Protein AF-A0A1M6NGZ9-F1 (afdb_monomer)

Structure (mmCIF, N/CA/C/O backbone):
data_AF-A0A1M6NGZ9-F1
#
_entry.id   AF-A0A1M6NGZ9-F1
#
loop_
_atom_site.group_PDB
_atom_site.id
_atom_site.type_symbol
_atom_site.label_atom_id
_atom_site.label_alt_id
_atom_site.label_comp_id
_atom_site.label_asym_id
_atom_site.label_entity_id
_atom_site.label_seq_id
_atom_site.pdbx_PDB_ins_code
_atom_site.Cartn_x
_atom_site.Cartn_y
_atom_site.Cartn_z
_atom_site.occupancy
_atom_site.B_iso_or_equiv
_atom_site.auth_seq_id
_atom_site.auth_comp_id
_atom_site.auth_asym_id
_atom_site.auth_atom_id
_atom_site.pdbx_PDB_model_num
ATOM 1 N N . MET A 1 1 ? 16.374 16.486 -44.105 1.00 34.91 1 MET A N 1
ATOM 2 C CA . MET A 1 1 ? 16.195 17.354 -42.922 1.00 34.91 1 MET A CA 1
ATOM 3 C C . MET A 1 1 ? 14.822 18.006 -42.971 1.00 34.91 1 MET A C 1
ATOM 5 O O . MET A 1 1 ? 14.603 18.890 -43.787 1.00 34.91 1 MET A O 1
ATOM 9 N N . LYS A 1 2 ? 13.899 17.549 -42.124 1.00 24.61 2 LYS A N 1
ATOM 10 C CA . LYS A 1 2 ? 12.684 18.276 -41.742 1.00 24.61 2 LYS A CA 1
ATOM 11 C C . LYS A 1 2 ? 12.641 18.238 -40.217 1.00 24.61 2 LYS A C 1
ATOM 13 O O . LYS A 1 2 ? 12.559 17.152 -39.657 1.00 24.61 2 LYS A O 1
ATOM 18 N N . LYS A 1 3 ? 12.786 19.401 -39.579 1.00 29.78 3 LYS A N 1
ATOM 19 C CA . LYS A 1 3 ? 12.484 19.585 -38.156 1.00 29.78 3 LYS A CA 1
ATOM 20 C C . LYS A 1 3 ? 10.968 19.490 -38.008 1.00 29.78 3 LYS A C 1
ATOM 22 O O . LYS A 1 3 ? 10.260 20.184 -38.735 1.00 29.78 3 LYS A O 1
ATOM 27 N N . PHE A 1 4 ? 10.494 18.633 -37.116 1.00 26.38 4 PHE A N 1
ATOM 28 C CA . PHE A 1 4 ? 9.115 18.664 -36.650 1.00 26.38 4 PHE A CA 1
ATOM 29 C C . PHE A 1 4 ? 9.142 19.150 -35.205 1.00 26.38 4 PHE A C 1
ATOM 31 O O . PHE A 1 4 ? 9.653 18.460 -34.329 1.00 26.38 4 PHE A O 1
ATOM 38 N N . ASP A 1 5 ? 8.653 20.374 -35.010 1.00 32.66 5 ASP A N 1
ATOM 39 C CA . ASP A 1 5 ? 8.334 20.933 -33.701 1.00 32.66 5 ASP A CA 1
ATOM 40 C C . ASP A 1 5 ? 7.165 20.151 -33.101 1.00 32.66 5 ASP A C 1
ATOM 42 O O . ASP A 1 5 ? 6.098 20.036 -33.714 1.00 32.66 5 ASP A O 1
ATOM 46 N N . CYS A 1 6 ? 7.359 19.643 -31.887 1.00 31.41 6 CYS A N 1
ATOM 47 C CA . CYS A 1 6 ? 6.282 19.122 -31.064 1.00 31.41 6 CYS A CA 1
ATOM 48 C C . CYS A 1 6 ? 5.530 20.321 -30.467 1.00 31.41 6 CYS A C 1
ATOM 50 O O . CYS A 1 6 ? 5.937 20.891 -29.459 1.00 31.41 6 CYS A O 1
ATOM 52 N N . SER A 1 7 ? 4.469 20.766 -31.141 1.00 31.50 7 SER A N 1
ATOM 53 C CA . SER A 1 7 ? 3.514 21.719 -30.575 1.00 31.50 7 SER A CA 1
ATOM 54 C C . SER A 1 7 ? 2.101 21.203 -30.821 1.00 31.50 7 SER A C 1
ATOM 56 O O . SER A 1 7 ? 1.626 21.144 -31.955 1.00 31.50 7 SER A O 1
ATOM 58 N N . ILE A 1 8 ? 1.427 20.796 -29.747 1.00 36.09 8 ILE A N 1
ATOM 59 C CA . ILE A 1 8 ? 0.005 20.460 -29.766 1.00 36.09 8 ILE A CA 1
ATOM 60 C C . ILE A 1 8 ? -0.742 21.584 -29.040 1.00 36.09 8 ILE A C 1
ATOM 62 O O . ILE A 1 8 ? -0.592 21.785 -27.845 1.00 36.09 8 ILE A O 1
ATOM 66 N N . GLY A 1 9 ? -1.551 22.319 -29.810 1.00 29.86 9 GLY A N 1
ATOM 67 C CA . GLY A 1 9 ? -2.796 22.948 -29.358 1.00 29.86 9 GLY A CA 1
ATOM 68 C C . GLY A 1 9 ? -2.713 24.129 -28.387 1.00 29.86 9 GLY A C 1
ATOM 69 O O . GLY A 1 9 ? -2.951 23.979 -27.195 1.00 29.86 9 GLY A O 1
ATOM 70 N N . LYS A 1 10 ? -2.583 25.353 -28.918 1.00 32.50 10 LYS A N 1
ATOM 71 C CA . LYS A 1 10 ? -3.003 26.575 -28.208 1.00 32.50 10 LYS A CA 1
ATOM 72 C C . LYS A 1 10 ? -4.493 26.482 -27.836 1.00 32.50 10 LYS A C 1
ATOM 74 O O . LYS A 1 10 ? -5.345 26.559 -28.721 1.00 32.50 10 LYS A O 1
ATOM 79 N N . LYS A 1 11 ? -4.815 26.424 -26.542 1.00 30.33 11 LYS A N 1
ATOM 80 C CA . LYS A 1 11 ? -6.093 26.914 -26.005 1.00 30.33 11 LYS A CA 1
ATOM 81 C C . LYS A 1 11 ? -5.817 28.073 -25.051 1.00 30.33 11 LYS A C 1
ATOM 83 O O . LYS A 1 11 ? -4.901 28.019 -24.242 1.00 30.33 11 LYS A O 1
ATOM 88 N N . LEU A 1 12 ? -6.569 29.152 -25.263 1.00 26.55 12 LEU A N 1
ATOM 89 C CA . LEU A 1 12 ? -6.448 30.454 -24.613 1.00 26.55 12 LEU A CA 1
ATOM 90 C C . LEU A 1 12 ? -6.386 30.340 -23.084 1.00 26.55 12 LEU A C 1
ATOM 92 O O . LEU A 1 12 ? -7.271 29.749 -22.470 1.00 26.55 12 LEU A O 1
ATOM 96 N N . ALA A 1 13 ? -5.401 31.013 -22.490 1.00 26.95 13 ALA A N 1
ATOM 97 C CA . ALA A 1 13 ? -5.413 31.369 -21.081 1.00 26.95 13 ALA A CA 1
ATOM 98 C C . ALA A 1 13 ? -6.566 32.352 -20.818 1.00 26.95 13 ALA A C 1
ATOM 100 O O . ALA A 1 13 ? -6.583 33.464 -21.351 1.00 26.95 13 ALA A O 1
ATOM 101 N N . VAL A 1 14 ? -7.534 31.937 -20.004 1.00 26.44 14 VAL A N 1
ATOM 102 C CA . VAL A 1 14 ? -8.447 32.853 -19.316 1.00 26.44 14 VAL A CA 1
ATOM 103 C C . VAL A 1 14 ? -7.723 33.277 -18.035 1.00 26.44 14 VAL A C 1
ATOM 105 O O . VAL A 1 14 ? -7.320 32.398 -17.274 1.00 26.44 14 VAL A O 1
ATOM 108 N N . PRO A 1 15 ? -7.497 34.577 -17.783 1.00 33.09 15 PRO A N 1
ATOM 109 C CA . PRO A 1 15 ? -6.839 35.013 -16.561 1.00 33.09 15 PRO A CA 1
ATOM 110 C C . PRO A 1 15 ? -7.807 34.806 -15.393 1.00 33.09 15 PRO A C 1
ATOM 112 O O . PRO A 1 15 ? -8.762 35.565 -15.229 1.00 33.09 15 PRO A O 1
ATOM 115 N N . LEU A 1 16 ? -7.586 33.760 -14.594 1.00 27.50 16 LEU A N 1
ATOM 116 C CA . LEU A 1 16 ? -8.239 33.634 -13.296 1.00 27.50 16 LEU A CA 1
ATOM 117 C C . LEU A 1 16 ? -7.603 34.680 -12.370 1.00 27.50 16 LEU A C 1
ATOM 119 O O . LEU A 1 16 ? -6.410 34.618 -12.077 1.00 27.50 16 LEU A O 1
ATOM 123 N N . LEU A 1 17 ? -8.393 35.672 -11.954 1.00 27.86 17 LEU A N 1
ATOM 124 C CA . LEU A 1 17 ? -8.027 36.589 -10.879 1.00 27.86 17 LEU A CA 1
ATOM 125 C C . LEU A 1 17 ? -7.748 35.768 -9.611 1.00 27.86 17 LEU A C 1
ATOM 127 O O . LEU A 1 17 ? -8.673 35.220 -9.014 1.00 27.86 17 LEU A O 1
ATOM 131 N N 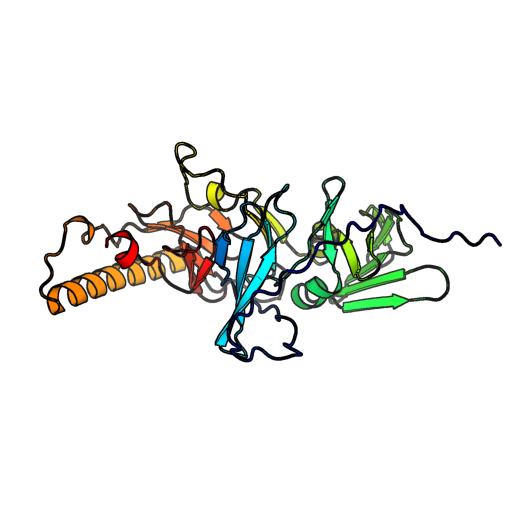. CYS A 1 18 ? -6.489 35.719 -9.180 1.00 28.81 18 CYS A N 1
ATOM 132 C CA . CYS A 1 18 ? -6.133 35.255 -7.846 1.00 28.81 18 CYS A CA 1
ATOM 133 C C . CYS A 1 18 ? -6.660 36.261 -6.815 1.00 28.81 18 CYS A C 1
ATOM 135 O O . CYS A 1 18 ? -6.078 37.330 -6.625 1.00 28.81 18 CYS A O 1
ATOM 137 N N . PHE A 1 19 ? -7.751 35.919 -6.133 1.00 29.92 19 PHE A N 1
ATOM 138 C CA . PHE A 1 19 ? -8.048 36.511 -4.834 1.00 29.92 19 PHE A CA 1
ATOM 139 C C . PHE A 1 19 ? -7.084 35.897 -3.820 1.00 29.92 19 PHE A C 1
ATOM 141 O O . PHE A 1 19 ? -7.223 34.742 -3.428 1.00 29.92 19 PHE A O 1
ATOM 148 N N . ALA A 1 20 ? -6.075 36.673 -3.432 1.00 30.23 20 ALA A N 1
ATOM 149 C CA . ALA A 1 20 ? -5.222 36.360 -2.301 1.00 30.23 20 ALA A CA 1
ATOM 150 C C . ALA A 1 20 ? -6.072 36.388 -1.022 1.00 30.23 20 ALA A C 1
ATOM 152 O O . ALA A 1 20 ? -6.385 37.459 -0.500 1.00 30.23 20 ALA A O 1
ATOM 153 N N . PHE A 1 21 ? -6.455 35.216 -0.517 1.00 31.36 21 PHE A N 1
ATOM 154 C CA . PHE A 1 21 ? -6.828 35.088 0.883 1.00 31.36 21 PHE A CA 1
ATOM 155 C C . PHE A 1 21 ? -5.539 35.113 1.706 1.00 31.36 21 PHE A C 1
ATOM 157 O O . PHE A 1 21 ? -4.732 34.188 1.677 1.00 31.36 21 PHE A O 1
ATOM 164 N N . LEU A 1 22 ? -5.340 36.230 2.404 1.00 32.34 22 LEU A N 1
ATOM 165 C CA . LEU A 1 22 ? -4.384 36.374 3.495 1.00 32.34 22 LEU A CA 1
ATOM 166 C C . LEU A 1 22 ? -4.800 35.426 4.628 1.00 32.34 22 LEU A C 1
ATOM 168 O O . LEU A 1 22 ? -5.596 35.801 5.488 1.00 32.34 22 LEU A O 1
ATOM 172 N N . LEU A 1 23 ? -4.276 34.201 4.625 1.00 31.67 23 LEU A N 1
ATOM 173 C CA . LEU A 1 23 ? -4.182 33.405 5.845 1.00 31.67 23 LEU A CA 1
ATOM 174 C C . LEU A 1 23 ? -2.961 33.892 6.644 1.00 31.67 23 LEU A C 1
ATOM 176 O O . LEU A 1 23 ? -1.937 34.235 6.043 1.00 31.67 23 LEU A O 1
ATOM 180 N N . PRO A 1 24 ? -3.062 34.000 7.980 1.00 33.88 24 PRO A N 1
ATOM 181 C CA . PRO A 1 24 ? -1.961 34.466 8.807 1.00 33.88 24 PRO A CA 1
ATOM 182 C C . PRO A 1 24 ? -0.777 33.509 8.669 1.00 33.88 24 PRO A C 1
ATOM 184 O O . PRO A 1 24 ? -0.927 32.295 8.781 1.00 33.88 24 PRO A O 1
ATOM 187 N N . ALA A 1 25 ? 0.389 34.094 8.407 1.00 37.59 25 ALA A N 1
ATOM 188 C CA . ALA A 1 25 ? 1.663 33.414 8.260 1.00 37.59 25 ALA A CA 1
ATOM 189 C C . ALA A 1 25 ? 1.982 32.553 9.495 1.00 37.59 25 ALA A C 1
ATOM 191 O O . ALA A 1 25 ? 2.472 33.052 10.506 1.00 37.59 25 ALA A O 1
ATOM 192 N N . GLY A 1 26 ? 1.705 31.256 9.390 1.00 31.72 26 GLY A N 1
ATOM 193 C CA . GLY A 1 26 ? 2.552 30.220 9.960 1.00 31.72 26 GLY A CA 1
ATOM 194 C C . GLY A 1 26 ? 3.575 29.856 8.893 1.00 31.72 26 GLY A C 1
ATOM 195 O O . GLY A 1 26 ? 3.207 29.490 7.780 1.00 31.72 26 GLY A O 1
ATOM 196 N N . GLU A 1 27 ? 4.848 30.059 9.196 1.00 38.34 27 GLU A N 1
ATOM 197 C CA . GLU A 1 27 ? 5.975 29.730 8.331 1.00 38.34 27 GLU A CA 1
ATOM 198 C C . GLU A 1 27 ? 5.962 28.233 7.970 1.00 38.34 27 GLU A C 1
ATOM 200 O O . GLU A 1 27 ? 6.404 27.398 8.752 1.00 38.34 27 GLU A O 1
ATOM 205 N N . CYS A 1 28 ? 5.506 27.887 6.765 1.00 34.12 28 CYS A N 1
ATOM 206 C CA . CYS A 1 28 ? 5.951 26.680 6.075 1.00 34.12 28 CYS A CA 1
ATOM 207 C C . CYS A 1 28 ? 6.795 27.132 4.885 1.00 34.12 28 CYS A C 1
ATOM 209 O O . CYS A 1 28 ? 6.359 27.891 4.019 1.00 34.12 28 CYS A O 1
ATOM 211 N N . ALA A 1 29 ? 8.067 26.768 4.964 1.00 34.41 29 ALA A N 1
ATOM 212 C CA . ALA A 1 29 ? 9.171 27.363 4.248 1.00 34.41 29 ALA A CA 1
ATOM 213 C C . ALA A 1 29 ? 9.116 27.156 2.727 1.00 34.41 29 ALA A C 1
ATOM 215 O O . ALA A 1 29 ? 8.705 26.113 2.221 1.00 34.41 29 ALA A O 1
ATOM 216 N N . LEU A 1 30 ? 9.658 28.145 2.009 1.00 36.22 30 LEU A N 1
ATOM 217 C CA . LEU A 1 30 ? 10.323 27.922 0.729 1.00 36.22 30 LEU A CA 1
ATOM 218 C C . LEU A 1 30 ? 11.289 26.728 0.872 1.00 36.22 30 LEU A C 1
ATOM 220 O O . LEU A 1 30 ? 12.231 26.806 1.658 1.00 36.22 30 LEU A O 1
ATOM 224 N N . GLY A 1 31 ? 11.081 25.679 0.073 1.00 36.72 31 GLY A N 1
ATOM 225 C CA . GLY A 1 31 ? 12.041 24.586 -0.111 1.00 36.72 31 GLY A CA 1
ATOM 226 C C . GLY A 1 31 ? 11.838 23.353 0.770 1.00 36.72 31 GLY A C 1
ATOM 227 O O . GLY A 1 31 ? 12.832 22.789 1.218 1.00 36.72 31 GLY A O 1
ATOM 228 N N . ALA A 1 32 ? 10.596 22.925 1.021 1.00 47.09 32 ALA A N 1
ATOM 229 C CA . ALA A 1 32 ? 10.364 21.579 1.548 1.00 47.09 32 ALA A CA 1
ATOM 230 C C . ALA A 1 32 ? 10.962 20.545 0.575 1.00 47.09 32 ALA A C 1
ATOM 232 O O . ALA A 1 32 ? 10.693 20.596 -0.629 1.00 47.09 32 ALA A O 1
ATOM 233 N N . GLU A 1 33 ? 11.822 19.658 1.082 1.00 55.56 33 GLU A N 1
ATOM 234 C CA . GLU A 1 33 ? 12.293 18.509 0.309 1.00 55.56 33 GLU A CA 1
ATOM 235 C C . GLU A 1 33 ? 11.083 17.663 -0.121 1.00 55.56 33 GLU A C 1
ATOM 237 O O . GLU A 1 33 ? 10.105 17.579 0.625 1.00 55.56 33 GLU A O 1
ATOM 242 N N . PRO A 1 34 ? 11.103 17.063 -1.323 1.00 64.62 34 PRO A N 1
ATOM 243 C CA . PRO A 1 34 ? 9.983 16.260 -1.788 1.00 64.62 34 PRO A CA 1
ATOM 244 C C . PRO A 1 34 ? 9.728 15.096 -0.826 1.00 64.62 34 PRO A C 1
ATOM 246 O O . PRO A 1 34 ? 10.664 14.418 -0.396 1.00 64.62 34 PRO A O 1
ATOM 249 N N . LEU A 1 35 ? 8.450 14.852 -0.525 1.00 72.19 35 LEU A N 1
ATOM 250 C CA . LEU A 1 35 ? 8.002 13.749 0.319 1.00 72.19 35 LEU A CA 1
ATOM 251 C C . LEU A 1 35 ? 8.621 12.424 -0.137 1.00 72.19 35 LEU A C 1
ATOM 253 O O . LEU A 1 35 ? 8.376 11.947 -1.249 1.00 72.19 35 LEU A O 1
ATOM 257 N N . LYS A 1 36 ? 9.418 11.810 0.741 1.00 82.56 36 LYS A N 1
ATOM 258 C CA . LYS A 1 36 ? 10.135 10.580 0.421 1.00 82.56 36 LYS A CA 1
ATOM 259 C C . LYS A 1 36 ? 9.304 9.340 0.752 1.00 82.56 36 LYS A C 1
ATOM 261 O O . LYS A 1 36 ? 8.811 9.168 1.868 1.00 82.56 36 LYS A O 1
ATOM 266 N N . TRP A 1 37 ? 9.202 8.428 -0.214 1.00 90.56 37 TRP A N 1
ATOM 267 C CA . TRP A 1 37 ? 8.622 7.102 0.001 1.00 90.56 37 TRP A CA 1
ATOM 268 C C . TRP A 1 37 ? 9.430 6.300 1.039 1.00 90.56 37 TRP A C 1
ATOM 270 O O . TRP A 1 37 ? 10.656 6.381 1.102 1.00 90.56 37 TRP A O 1
ATOM 280 N N . THR A 1 38 ? 8.749 5.500 1.861 1.00 91.25 38 THR A N 1
ATOM 281 C CA . THR A 1 38 ? 9.381 4.614 2.853 1.00 91.25 38 THR A CA 1
ATOM 282 C C . THR A 1 38 ? 8.692 3.253 2.859 1.00 91.25 38 THR A C 1
ATOM 284 O O . THR A 1 38 ? 7.464 3.181 2.908 1.00 91.25 38 THR A O 1
ATOM 287 N N . GLU A 1 39 ? 9.466 2.164 2.848 1.00 93.06 39 GLU A N 1
ATOM 288 C CA . GLU A 1 39 ? 8.924 0.802 2.926 1.00 93.06 39 GLU A CA 1
ATOM 289 C C . GLU A 1 39 ? 8.081 0.595 4.201 1.00 93.06 39 GLU A C 1
ATOM 291 O O . GLU A 1 39 ? 8.430 1.096 5.268 1.00 93.06 39 GLU A O 1
ATOM 296 N N . ASN A 1 40 ? 6.991 -0.177 4.102 1.00 93.31 40 ASN A N 1
ATOM 297 C CA . ASN A 1 40 ? 6.045 -0.482 5.191 1.00 93.31 40 ASN A CA 1
ATOM 298 C C . ASN A 1 40 ? 5.281 0.714 5.782 1.00 93.31 40 ASN A C 1
ATOM 300 O O . ASN A 1 40 ? 4.519 0.531 6.729 1.00 93.31 40 ASN A O 1
ATOM 304 N N . LYS A 1 41 ? 5.436 1.919 5.232 1.00 90.31 41 LYS A N 1
ATOM 305 C CA . LYS A 1 41 ? 4.747 3.113 5.718 1.00 90.31 41 LYS A CA 1
ATOM 306 C C . LYS A 1 41 ? 3.405 3.314 5.016 1.00 90.31 41 LYS A C 1
ATOM 308 O O . LYS A 1 41 ? 3.311 4.008 4.004 1.00 90.31 41 LYS A O 1
ATOM 313 N N . ALA A 1 42 ? 2.374 2.684 5.566 1.00 92.06 42 ALA A N 1
ATOM 314 C CA . ALA A 1 42 ? 1.035 2.696 4.987 1.00 92.06 42 ALA A CA 1
ATOM 315 C C . ALA A 1 42 ? 0.147 3.863 5.451 1.00 92.06 42 ALA A C 1
ATOM 317 O O . ALA A 1 42 ? -0.995 3.928 5.017 1.00 92.06 42 ALA A O 1
ATOM 318 N N . ASP A 1 43 ? 0.637 4.772 6.300 1.00 90.31 43 ASP A N 1
ATOM 319 C CA . ASP A 1 43 ? -0.149 5.920 6.758 1.00 90.31 43 ASP A CA 1
ATOM 320 C C . AS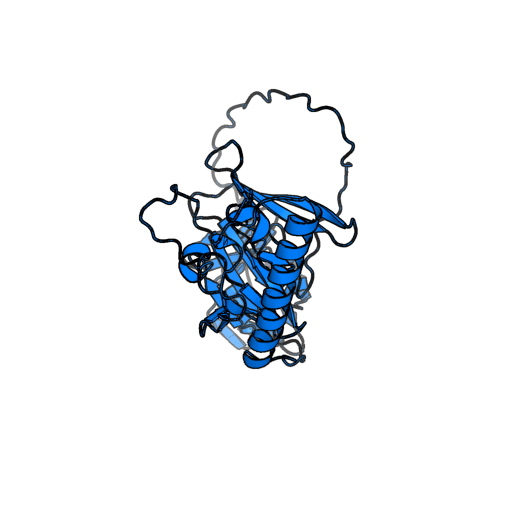P A 1 43 ? -0.526 6.846 5.593 1.00 90.31 43 ASP A C 1
ATOM 322 O O . ASP A 1 43 ? 0.336 7.488 4.987 1.00 90.31 43 ASP A O 1
ATOM 326 N N . VAL A 1 44 ? -1.822 6.914 5.299 1.00 90.94 44 VAL A N 1
ATOM 327 C CA . VAL A 1 44 ? -2.423 7.828 4.329 1.00 90.94 44 VAL A CA 1
ATOM 328 C C . VAL A 1 44 ? -3.815 8.204 4.809 1.00 90.94 44 VAL A C 1
ATOM 330 O O . VAL A 1 44 ? -4.559 7.356 5.298 1.00 90.94 44 VAL A O 1
ATOM 333 N N . ARG A 1 45 ? -4.193 9.469 4.660 1.00 89.31 45 ARG A N 1
ATOM 334 C CA . ARG A 1 45 ? -5.558 9.926 4.931 1.00 89.31 45 ARG A CA 1
ATOM 335 C C . ARG A 1 45 ? -6.043 10.794 3.792 1.00 89.31 45 ARG A C 1
ATOM 337 O O . ARG A 1 45 ? -5.291 11.625 3.290 1.00 89.31 45 ARG A O 1
ATOM 344 N N . ILE A 1 46 ? -7.297 10.608 3.407 1.00 88.81 46 ILE A N 1
ATOM 345 C CA . ILE A 1 46 ? -7.931 11.393 2.360 1.00 88.81 46 ILE A CA 1
ATOM 346 C C . ILE A 1 46 ? -9.053 12.221 2.975 1.00 88.81 46 ILE A C 1
ATOM 348 O O . ILE A 1 46 ? -9.968 11.695 3.615 1.00 88.81 46 ILE A O 1
ATOM 352 N N . TYR A 1 47 ? -8.987 13.527 2.750 1.00 86.31 47 TYR A N 1
ATOM 353 C CA . TYR A 1 47 ? -9.996 14.476 3.187 1.00 86.31 47 TYR A CA 1
ATOM 354 C C . TYR A 1 47 ? -10.682 15.096 1.976 1.00 86.31 47 TYR A C 1
ATOM 356 O O . TYR A 1 47 ? -10.041 15.506 1.003 1.00 86.31 47 TYR A O 1
ATOM 364 N N . GLN A 1 48 ? -12.008 15.185 2.043 1.00 82.19 48 GLN A N 1
ATOM 365 C CA . GLN A 1 48 ? -12.759 16.024 1.124 1.00 82.19 48 GLN A CA 1
ATOM 366 C C . GLN A 1 48 ? -12.548 17.485 1.529 1.00 82.19 48 GLN A C 1
ATOM 368 O O . GLN A 1 48 ? -12.749 17.845 2.689 1.00 82.19 48 GLN A O 1
ATOM 373 N N . THR A 1 49 ? -12.140 18.326 0.582 1.00 82.12 49 THR A N 1
ATOM 374 C CA . THR A 1 49 ? -12.022 19.767 0.839 1.00 82.12 49 THR A CA 1
ATOM 375 C C . THR A 1 49 ? -13.371 20.468 0.648 1.00 82.12 49 THR A C 1
ATOM 377 O O . THR A 1 49 ? -14.361 19.858 0.244 1.00 82.12 49 THR A O 1
ATOM 380 N N . GLU A 1 50 ? -13.425 21.784 0.877 1.00 80.25 50 GLU A N 1
ATOM 381 C CA . GLU A 1 50 ? -14.626 22.583 0.581 1.00 80.25 50 GLU A CA 1
ATOM 382 C C . GLU A 1 50 ? -15.006 22.594 -0.915 1.00 80.25 50 GLU A C 1
ATOM 384 O O . GLU A 1 50 ? -16.128 22.953 -1.276 1.00 80.25 50 GLU A O 1
ATOM 389 N N . LEU A 1 51 ? -14.085 22.201 -1.800 1.00 77.00 51 LEU A N 1
ATOM 390 C CA . LEU A 1 51 ? -14.334 22.066 -3.230 1.00 77.00 51 LEU A CA 1
ATOM 391 C C . LEU A 1 51 ? -14.665 20.598 -3.551 1.00 77.00 51 LEU A C 1
ATOM 393 O O . LEU A 1 51 ? -13.838 19.714 -3.350 1.00 77.00 51 LEU A O 1
ATOM 397 N N . SER A 1 52 ? -15.857 20.341 -4.104 1.00 68.88 52 SER A N 1
ATOM 398 C CA . SER A 1 52 ? -16.400 18.985 -4.331 1.00 68.88 52 SER A CA 1
ATOM 399 C C . SER A 1 52 ? -15.499 18.035 -5.139 1.00 68.88 52 SER A C 1
ATOM 401 O O . SER A 1 52 ? -15.620 16.821 -4.994 1.00 68.88 52 SER A O 1
ATOM 403 N N . ASP A 1 53 ? -14.595 18.587 -5.953 1.00 75.56 53 ASP A N 1
ATOM 404 C CA . ASP A 1 53 ? -13.700 17.873 -6.870 1.00 75.56 53 ASP A CA 1
ATOM 405 C C . ASP A 1 53 ? -12.211 18.051 -6.520 1.00 75.56 53 ASP A C 1
ATOM 407 O O . ASP A 1 53 ? -11.335 17.948 -7.379 1.00 75.56 53 ASP A O 1
ATOM 411 N N . PHE A 1 54 ? -11.920 18.373 -5.263 1.00 80.50 54 PHE A N 1
ATOM 412 C CA . PHE A 1 54 ? -10.570 18.613 -4.778 1.00 80.50 54 PHE A CA 1
ATOM 413 C C . PHE A 1 54 ? -10.397 17.903 -3.442 1.00 80.50 54 PHE A C 1
ATOM 415 O O . PHE A 1 54 ? -11.156 18.133 -2.495 1.00 80.50 54 PHE A O 1
ATOM 422 N N . TYR A 1 55 ? -9.407 17.022 -3.385 1.00 86.69 55 TYR A N 1
ATOM 423 C CA . TYR A 1 55 ? -9.173 16.170 -2.229 1.00 86.69 55 TYR A CA 1
ATOM 424 C C . TYR A 1 55 ? -7.760 16.376 -1.729 1.00 86.69 55 TYR A C 1
ATOM 426 O O . TYR A 1 55 ? -6.816 16.480 -2.512 1.00 86.69 55 TYR A O 1
ATOM 434 N N . GLU A 1 56 ? -7.638 16.436 -0.414 1.00 89.06 56 GLU A N 1
ATOM 435 C CA . GLU A 1 56 ? -6.362 16.484 0.270 1.00 89.06 56 GLU A CA 1
ATOM 436 C C . GLU A 1 56 ? -5.938 15.056 0.602 1.00 89.06 56 GLU A C 1
ATOM 438 O O . GLU A 1 56 ? -6.714 14.292 1.178 1.00 89.06 56 GLU A O 1
ATOM 443 N N . ILE A 1 57 ? -4.713 14.697 0.232 1.00 89.44 57 ILE A N 1
ATOM 444 C CA . ILE A 1 57 ? -4.095 13.420 0.575 1.00 89.44 57 ILE A CA 1
ATOM 445 C C . ILE A 1 57 ? -2.940 13.717 1.518 1.00 89.44 57 ILE A C 1
ATOM 447 O O . ILE A 1 57 ? -1.928 14.295 1.113 1.00 89.44 57 ILE A O 1
ATOM 451 N N . SER A 1 58 ? -3.114 13.322 2.772 1.00 89.12 58 SER A N 1
ATOM 452 C CA . SER A 1 58 ? -2.161 13.540 3.848 1.00 89.12 58 SER A CA 1
ATOM 453 C C . SER A 1 58 ? -1.331 12.289 4.110 1.00 89.12 58 SER A C 1
ATOM 455 O O . SER A 1 58 ? -1.851 11.169 4.149 1.00 89.12 58 SER A O 1
ATOM 457 N N . PHE A 1 59 ? -0.038 12.503 4.318 1.00 86.75 59 PHE A N 1
ATOM 458 C CA . PHE A 1 59 ? 0.955 11.499 4.660 1.00 86.75 59 PHE A CA 1
ATOM 459 C C . PHE A 1 59 ? 1.720 11.966 5.896 1.00 86.75 59 PHE A C 1
ATOM 461 O O . PHE A 1 59 ? 2.056 13.140 6.034 1.00 86.75 59 PHE A O 1
ATOM 468 N N . LEU A 1 60 ? 2.081 11.044 6.783 1.00 78.62 60 LEU A N 1
ATOM 469 C CA . LEU A 1 60 ? 3.034 11.364 7.845 1.00 78.62 60 LEU A CA 1
ATOM 470 C C . LEU A 1 60 ? 4.426 11.529 7.220 1.00 78.62 60 LEU A C 1
ATOM 472 O O . LEU A 1 60 ? 4.881 10.605 6.557 1.00 78.62 60 LEU A O 1
ATOM 476 N N . ASN A 1 61 ? 5.153 12.620 7.445 1.00 73.88 61 ASN A N 1
ATOM 477 C CA . ASN A 1 61 ? 6.591 12.708 7.175 1.00 73.88 61 ASN A CA 1
ATOM 478 C C . ASN A 1 61 ? 7.358 12.288 8.444 1.00 73.88 61 ASN A C 1
ATOM 480 O O . ASN A 1 61 ? 7.091 12.783 9.533 1.00 73.88 61 ASN A O 1
ATOM 484 N N . LEU A 1 62 ? 8.282 11.327 8.325 1.00 66.12 62 LEU A N 1
ATOM 485 C CA . LEU A 1 62 ? 9.015 10.792 9.484 1.00 66.12 62 LEU A CA 1
ATOM 486 C C . LEU A 1 62 ? 10.204 11.663 9.888 1.00 66.12 62 LEU A C 1
ATOM 488 O O . LEU A 1 62 ? 10.579 11.648 11.057 1.00 66.12 62 LEU A O 1
ATOM 492 N N . ASP A 1 63 ? 10.774 12.416 8.949 1.00 70.38 63 ASP A N 1
ATOM 493 C CA . ASP A 1 63 ? 11.918 13.282 9.223 1.00 70.38 63 ASP A CA 1
ATOM 494 C C . ASP A 1 63 ? 11.478 14.501 10.040 1.00 70.38 63 ASP A C 1
ATOM 496 O O . ASP A 1 63 ? 12.150 14.901 10.991 1.00 70.38 63 ASP A O 1
ATOM 500 N N . SER A 1 64 ? 10.308 15.055 9.711 1.00 71.00 64 SER A N 1
ATOM 501 C CA . SER A 1 64 ? 9.698 16.167 10.445 1.00 71.00 64 SER A CA 1
ATOM 502 C C . SER A 1 64 ? 8.759 15.716 11.569 1.00 71.00 64 SER A C 1
ATOM 504 O O . SER A 1 64 ? 8.462 16.507 12.463 1.00 71.00 64 SER A O 1
ATOM 506 N N . ASN A 1 65 ? 8.304 14.456 11.552 1.00 72.00 65 ASN A N 1
ATOM 507 C CA . ASN A 1 65 ? 7.212 13.946 12.390 1.00 72.00 65 ASN A CA 1
ATOM 508 C C . ASN A 1 65 ? 5.932 14.805 12.287 1.00 72.00 65 ASN A C 1
ATOM 510 O O . ASN A 1 65 ? 5.177 14.939 13.252 1.00 72.00 65 ASN A O 1
ATOM 514 N N . CYS A 1 66 ? 5.709 15.399 11.113 1.00 75.31 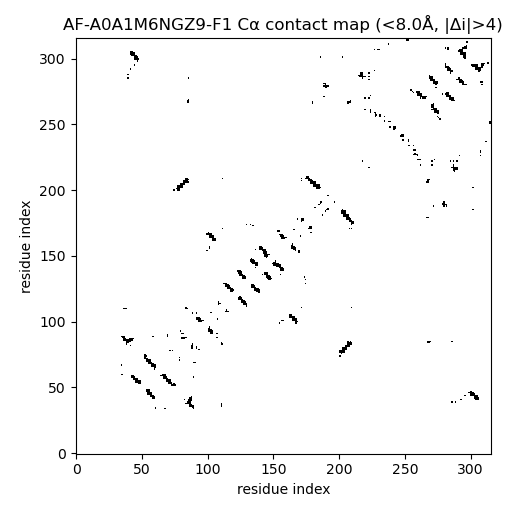66 CYS A N 1
ATOM 515 C CA . CYS A 1 66 ? 4.553 16.228 10.793 1.00 75.31 66 CYS A CA 1
ATOM 516 C C . CYS A 1 66 ? 3.730 15.575 9.684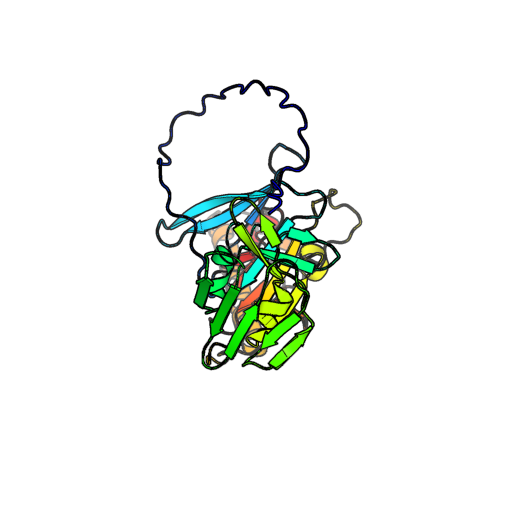 1.00 75.31 66 CYS A C 1
ATOM 518 O O . CYS A 1 66 ? 4.269 14.872 8.831 1.00 75.31 66 CYS A O 1
ATOM 520 N N . GLU A 1 67 ? 2.424 15.823 9.683 1.00 80.56 67 GLU A N 1
ATOM 521 C CA . GLU A 1 67 ? 1.586 15.510 8.527 1.00 80.56 67 GLU A CA 1
ATOM 522 C C . GLU A 1 67 ? 1.879 16.506 7.406 1.00 80.56 67 GLU A C 1
ATOM 524 O O . GLU A 1 67 ? 1.924 17.718 7.620 1.00 80.56 67 GLU A O 1
ATOM 529 N N . GLU A 1 68 ? 2.094 15.974 6.213 1.00 83.31 68 GLU A N 1
ATOM 530 C CA . GLU A 1 68 ? 2.267 16.738 4.991 1.00 83.31 68 GLU A CA 1
ATOM 531 C C . GLU A 1 68 ? 1.191 16.329 4.004 1.00 83.31 68 GLU A C 1
ATOM 533 O O . GLU A 1 68 ? 0.828 15.156 3.897 1.00 83.31 68 GLU A O 1
ATOM 538 N N . SER A 1 69 ? 0.683 17.315 3.280 1.00 85.19 69 SER A N 1
ATOM 539 C CA . SER A 1 69 ? -0.488 17.139 2.443 1.00 85.19 69 SER A CA 1
ATOM 540 C C . SER A 1 69 ? -0.188 17.490 1.002 1.00 85.19 69 SER A C 1
ATOM 542 O O . SER A 1 69 ? 0.468 18.481 0.683 1.00 85.19 69 SER A O 1
ATOM 544 N N . THR A 1 70 ? -0.731 16.660 0.132 1.00 85.50 70 THR A N 1
ATOM 545 C CA . THR A 1 70 ? -0.735 16.814 -1.317 1.00 85.50 70 THR A CA 1
ATOM 546 C C . THR A 1 70 ? -2.188 16.905 -1.764 1.00 85.50 70 THR A C 1
ATOM 548 O O . THR A 1 70 ? -3.102 16.693 -0.962 1.00 85.50 70 THR A O 1
ATOM 551 N N . TYR A 1 71 ? -2.432 17.240 -3.027 1.00 83.81 71 TYR A N 1
ATOM 552 C CA . TYR A 1 71 ? -3.796 17.457 -3.496 1.00 83.81 71 TYR A CA 1
ATOM 553 C C . TYR A 1 71 ? -4.056 16.748 -4.813 1.00 83.81 71 TYR A C 1
ATOM 555 O O . TYR A 1 71 ? -3.314 16.935 -5.777 1.00 83.81 71 TYR A O 1
ATOM 563 N N . GLU A 1 72 ? -5.160 16.007 -4.874 1.00 80.56 72 GLU A N 1
ATOM 564 C CA . GLU A 1 72 ? -5.624 15.374 -6.104 1.00 80.56 72 GLU A CA 1
ATOM 565 C C . GLU A 1 72 ? -6.585 16.304 -6.849 1.00 80.56 72 GLU A C 1
ATOM 567 O O . GLU A 1 72 ? -7.532 16.854 -6.276 1.00 80.56 72 GLU A O 1
ATOM 572 N N . ARG A 1 73 ? -6.311 16.496 -8.144 1.00 64.00 73 ARG A N 1
ATOM 573 C CA . ARG A 1 73 ? -7.021 17.433 -9.026 1.00 64.00 73 ARG A CA 1
ATOM 574 C C . ARG A 1 73 ? -7.773 16.730 -10.158 1.00 64.00 73 ARG A C 1
ATOM 576 O O . ARG A 1 73 ? -8.690 17.338 -10.708 1.00 64.00 73 ARG A O 1
ATOM 583 N N . ASP A 1 74 ? -7.430 15.485 -10.513 1.00 61.31 74 ASP A N 1
ATOM 584 C CA . ASP A 1 74 ? -8.153 14.697 -11.529 1.00 61.31 74 ASP A CA 1
ATOM 585 C C . ASP A 1 74 ? -9.082 13.650 -10.897 1.00 61.31 74 ASP A C 1
ATOM 587 O O . ASP A 1 74 ? -8.909 12.440 -11.022 1.00 61.31 74 ASP A O 1
ATOM 591 N N . VAL A 1 75 ? -10.136 14.125 -10.235 1.00 64.94 75 VAL A N 1
ATOM 592 C CA . VAL A 1 75 ? -11.111 13.258 -9.547 1.00 64.94 75 VAL A CA 1
ATOM 593 C C . VAL A 1 75 ? -12.125 12.599 -10.477 1.00 64.94 75 VAL A C 1
ATOM 595 O O . VAL A 1 75 ? -12.853 11.699 -10.059 1.00 64.94 75 VAL A O 1
ATOM 598 N N . LYS A 1 76 ? -12.198 13.016 -11.751 1.00 67.00 76 LYS A N 1
ATOM 599 C CA . LYS A 1 76 ? -13.198 12.499 -12.706 1.00 67.00 76 LYS A CA 1
ATOM 600 C C . LYS A 1 76 ? -13.091 10.992 -12.901 1.00 67.00 76 LYS A C 1
ATOM 602 O O . LYS A 1 76 ? -14.080 10.350 -13.243 1.00 67.00 76 LYS A O 1
ATOM 607 N N . ASN A 1 77 ? -11.897 10.449 -12.686 1.00 68.06 77 ASN A N 1
ATOM 608 C CA . ASN A 1 77 ? -11.609 9.028 -12.802 1.00 68.06 77 ASN A CA 1
ATOM 609 C C . ASN A 1 77 ? -11.331 8.356 -11.445 1.00 68.06 77 ASN A C 1
ATOM 611 O O . ASN A 1 77 ? -10.846 7.223 -11.430 1.00 68.06 77 ASN A O 1
ATOM 615 N N . GLY A 1 78 ? -11.637 9.035 -10.336 1.00 80.06 78 GLY A N 1
ATOM 616 C CA . GLY A 1 78 ? -11.290 8.607 -8.985 1.00 80.06 78 GLY A CA 1
ATOM 617 C C . GLY A 1 78 ? -9.878 9.013 -8.554 1.00 80.06 78 GLY A C 1
ATOM 618 O O . GLY A 1 78 ? -9.034 9.362 -9.377 1.00 80.06 78 GLY A O 1
ATOM 619 N N . ILE A 1 79 ? -9.623 8.930 -7.250 1.00 87.31 79 ILE A N 1
ATOM 620 C CA . ILE A 1 79 ? -8.288 9.073 -6.661 1.00 87.31 79 ILE A CA 1
ATOM 621 C C . ILE A 1 79 ? -7.524 7.767 -6.893 1.00 87.31 79 ILE A C 1
ATOM 623 O O . ILE A 1 79 ? -8.070 6.690 -6.656 1.00 87.31 79 ILE A O 1
ATOM 627 N N . ARG A 1 80 ? -6.260 7.833 -7.330 1.00 89.56 80 ARG A N 1
ATOM 628 C CA . ARG A 1 80 ? -5.403 6.644 -7.488 1.00 89.56 80 ARG A CA 1
ATOM 629 C C . ARG A 1 80 ? -4.209 6.711 -6.555 1.00 89.56 80 ARG A C 1
ATOM 631 O O . ARG A 1 80 ? -3.257 7.443 -6.800 1.00 89.56 80 ARG A O 1
ATOM 638 N N . LEU A 1 81 ? -4.239 5.888 -5.518 1.00 92.19 81 LEU A N 1
ATOM 639 C CA . LEU A 1 81 ? -3.097 5.691 -4.640 1.00 92.19 81 LEU A CA 1
ATOM 640 C C . LEU A 1 81 ? -2.156 4.631 -5.221 1.00 92.19 81 LEU A C 1
ATOM 642 O O . LEU A 1 81 ? -2.596 3.625 -5.787 1.00 92.19 81 LEU A O 1
ATOM 646 N N . LEU A 1 82 ? -0.854 4.828 -5.030 1.00 94.81 82 LEU A N 1
ATOM 647 C CA . LEU A 1 82 ? 0.180 3.857 -5.374 1.00 94.81 82 LEU A CA 1
ATOM 648 C C . LEU A 1 82 ? 0.879 3.395 -4.098 1.00 94.81 82 LEU A C 1
ATOM 650 O O . LEU A 1 82 ? 1.500 4.192 -3.403 1.00 94.81 82 LEU A O 1
ATOM 654 N N . MET A 1 83 ? 0.795 2.102 -3.805 1.00 96.19 83 MET A N 1
ATOM 655 C CA . MET A 1 83 ? 1.506 1.457 -2.709 1.00 96.19 83 MET A CA 1
ATOM 656 C C . MET A 1 83 ? 2.599 0.559 -3.283 1.00 96.19 83 MET A C 1
ATOM 658 O O . MET A 1 83 ? 2.324 -0.305 -4.112 1.00 96.19 83 MET A O 1
ATOM 662 N N . ILE A 1 84 ? 3.835 0.719 -2.824 1.00 97.19 84 ILE A N 1
ATOM 663 C CA . ILE A 1 84 ? 4.962 -0.145 -3.184 1.00 97.19 84 ILE A CA 1
ATOM 664 C C . ILE A 1 84 ? 5.566 -0.677 -1.891 1.00 97.19 84 ILE A C 1
ATOM 666 O O . ILE A 1 84 ? 5.863 0.100 -0.989 1.00 97.19 84 ILE A O 1
ATOM 670 N N . ASN A 1 85 ? 5.707 -2.000 -1.772 1.00 96.69 85 ASN A N 1
ATOM 671 C CA . ASN A 1 85 ? 6.264 -2.681 -0.597 1.00 96.69 85 ASN A CA 1
ATOM 672 C C . ASN A 1 85 ? 5.656 -2.189 0.736 1.00 96.69 85 ASN A C 1
ATOM 674 O O . ASN A 1 85 ? 6.350 -1.913 1.716 1.00 96.69 85 ASN A O 1
ATOM 678 N N . GLY A 1 86 ? 4.333 -2.020 0.752 1.00 94.75 86 GLY A N 1
ATOM 679 C CA . GLY A 1 86 ? 3.572 -1.543 1.908 1.00 94.75 86 GLY A CA 1
ATOM 680 C C . GLY A 1 86 ? 3.745 -0.068 2.274 1.00 94.75 86 GLY A C 1
ATOM 681 O O . GLY A 1 86 ? 3.201 0.348 3.289 1.00 94.75 86 GLY A O 1
ATOM 682 N N . GLY A 1 87 ? 4.485 0.709 1.480 1.00 94.06 87 GLY A N 1
ATOM 683 C CA . GLY A 1 87 ? 4.596 2.159 1.611 1.00 94.06 87 GLY A CA 1
ATOM 684 C C . GLY A 1 87 ? 3.813 2.892 0.527 1.00 94.06 87 GLY A C 1
ATOM 685 O O . GLY A 1 87 ? 3.941 2.527 -0.645 1.00 94.06 87 GLY A O 1
ATOM 686 N N . PHE A 1 88 ? 3.038 3.921 0.872 1.00 93.38 88 PHE A N 1
ATOM 687 C CA . PHE A 1 88 ? 2.412 4.778 -0.144 1.00 93.38 88 PHE A CA 1
ATOM 688 C C . PHE A 1 88 ? 3.436 5.716 -0.787 1.00 93.38 88 PHE A C 1
ATOM 690 O O . PHE A 1 88 ? 4.280 6.291 -0.102 1.00 93.38 88 PHE A O 1
ATOM 697 N N . VAL A 1 89 ? 3.377 5.839 -2.115 1.00 92.38 89 VAL A N 1
ATOM 698 C CA . VAL A 1 89 ? 4.170 6.786 -2.906 1.00 92.38 89 VAL A CA 1
ATOM 699 C C . VAL A 1 89 ? 3.452 8.138 -2.881 1.00 92.38 89 VAL A C 1
ATOM 701 O O . VAL A 1 89 ? 2.335 8.220 -3.400 1.00 92.38 89 VAL A O 1
ATOM 704 N N . PRO A 1 90 ? 4.057 9.183 -2.294 1.00 87.88 90 PRO A N 1
ATOM 705 C CA . PRO A 1 90 ? 3.502 10.532 -2.307 1.00 87.88 90 PRO A CA 1
ATOM 706 C C . PRO A 1 90 ? 3.487 11.088 -3.732 1.00 87.88 90 PRO A C 1
ATOM 708 O O . PRO A 1 90 ? 4.461 10.914 -4.463 1.00 87.88 90 PRO A O 1
ATOM 711 N N . GLU A 1 91 ? 2.390 11.742 -4.121 1.00 86.25 91 GLU A N 1
ATOM 712 C CA . GLU A 1 91 ? 2.199 12.323 -5.464 1.00 86.25 91 GLU A CA 1
ATOM 713 C C . GLU A 1 91 ? 2.640 11.369 -6.585 1.00 86.25 91 GLU A C 1
ATOM 715 O O . GLU A 1 91 ? 3.603 11.639 -7.309 1.00 86.25 91 GLU A O 1
ATOM 720 N N . PRO A 1 92 ? 1.967 10.213 -6.736 1.00 87.31 92 PRO A N 1
ATOM 721 C CA . PRO A 1 92 ? 2.397 9.211 -7.702 1.00 87.31 92 PRO A CA 1
ATOM 722 C C . PRO A 1 92 ? 2.134 9.643 -9.154 1.00 87.31 92 PRO A C 1
ATOM 724 O O . PRO A 1 92 ? 2.593 8.962 -10.070 1.00 87.31 92 PRO A O 1
ATOM 727 N N . GLU A 1 93 ? 1.372 10.731 -9.352 1.00 87.75 93 GLU A N 1
ATOM 728 C CA . GLU A 1 93 ? 1.070 11.386 -10.633 1.00 87.75 93 GLU A CA 1
ATOM 729 C C . GLU A 1 93 ? 0.681 10.397 -11.742 1.00 87.75 93 GLU A C 1
ATOM 731 O O . GLU A 1 93 ? 1.077 10.520 -12.898 1.00 87.75 93 GLU A O 1
ATOM 736 N N . THR A 1 94 ? -0.074 9.355 -11.387 1.00 89.12 94 THR A N 1
ATOM 737 C CA . THR A 1 94 ? -0.371 8.277 -12.333 1.00 89.12 94 THR A CA 1
ATOM 738 C C . THR A 1 94 ? -1.314 8.739 -13.439 1.00 89.12 94 THR A C 1
ATOM 740 O O . THR A 1 94 ? -2.308 9.417 -13.180 1.00 89.12 94 THR A O 1
ATOM 743 N N . VAL A 1 95 ? -1.066 8.281 -14.664 1.00 88.12 95 VAL A N 1
ATOM 744 C CA . VAL A 1 95 ? -1.911 8.564 -15.831 1.00 88.12 95 VAL A CA 1
ATOM 745 C C . VAL A 1 95 ? -2.526 7.265 -16.337 1.00 88.12 95 VAL A C 1
ATOM 747 O O . VAL A 1 95 ? -1.821 6.285 -16.561 1.00 88.12 95 VAL A O 1
ATOM 750 N N . LEU A 1 96 ? -3.845 7.243 -16.536 1.00 87.19 96 LEU A N 1
ATOM 751 C CA . LEU A 1 96 ? -4.538 6.138 -17.200 1.00 87.19 96 LEU A CA 1
ATOM 752 C C . LEU A 1 96 ? -4.758 6.495 -18.671 1.00 87.19 96 LEU A C 1
ATOM 754 O O . LEU A 1 96 ? -5.555 7.378 -18.979 1.00 87.19 96 LEU A O 1
ATOM 758 N N . GLN A 1 97 ? -4.098 5.775 -19.575 1.00 86.94 97 GLN A N 1
ATOM 759 C CA . GLN A 1 97 ? -4.255 5.955 -21.015 1.00 86.94 97 GLN A CA 1
ATOM 760 C C . GLN A 1 97 ? -4.404 4.595 -21.696 1.00 86.94 97 GLN A C 1
ATOM 762 O O . GLN A 1 97 ? -3.623 3.683 -21.448 1.00 86.94 97 GLN A O 1
ATOM 767 N N . ASP A 1 98 ? -5.434 4.448 -22.534 1.00 86.94 98 ASP A N 1
ATOM 768 C CA . ASP A 1 98 ? -5.714 3.222 -23.298 1.00 86.94 98 ASP A CA 1
ATOM 769 C C . ASP A 1 98 ? -5.755 1.939 -22.434 1.00 86.94 98 ASP A C 1
ATOM 771 O O . ASP A 1 98 ? -5.367 0.854 -22.861 1.00 86.94 98 ASP A O 1
ATOM 775 N N . GLY A 1 99 ? -6.229 2.064 -21.187 1.00 87.38 99 GLY A N 1
ATOM 776 C CA . GLY A 1 99 ? -6.301 0.959 -20.222 1.00 87.38 99 GLY A CA 1
ATOM 777 C C . GLY A 1 99 ? -4.974 0.612 -19.536 1.00 87.38 99 GLY A C 1
ATOM 778 O O . GLY A 1 99 ? -4.934 -0.308 -18.720 1.00 87.38 99 GLY A O 1
ATOM 779 N N . VAL A 1 100 ? -3.900 1.348 -19.824 1.00 90.88 100 VAL A N 1
ATOM 780 C CA . VAL A 1 100 ? -2.584 1.197 -19.200 1.00 90.88 100 VAL A CA 1
ATOM 781 C C . VAL A 1 100 ? -2.385 2.313 -18.183 1.00 90.88 100 VAL A C 1
ATOM 783 O O . VAL A 1 100 ? -2.600 3.488 -18.479 1.00 90.88 100 VAL A O 1
ATOM 786 N N . VAL A 1 101 ? -1.975 1.943 -16.968 1.00 92.12 101 VAL A N 1
ATOM 787 C CA . VAL A 1 101 ? -1.543 2.923 -15.970 1.00 92.12 101 VAL A CA 1
ATOM 788 C C . VAL A 1 101 ? -0.055 3.188 -16.131 1.00 92.12 101 VAL A C 1
ATOM 790 O O . VAL A 1 101 ? 0.764 2.266 -16.095 1.00 92.12 101 VAL A O 1
ATOM 793 N N . TYR A 1 102 ? 0.266 4.462 -16.269 1.00 93.31 102 TYR A N 1
ATOM 794 C CA . TYR A 1 102 ? 1.599 5.017 -16.356 1.00 93.31 102 TYR A CA 1
ATOM 795 C C . TYR A 1 102 ? 1.951 5.744 -15.064 1.00 93.31 102 TYR A C 1
ATOM 797 O O . TYR A 1 102 ? 1.074 6.320 -14.424 1.00 93.31 102 TYR A O 1
ATOM 805 N N . ALA A 1 103 ? 3.229 5.738 -14.697 1.00 93.38 103 ALA A N 1
ATOM 806 C CA . ALA A 1 103 ? 3.744 6.530 -13.584 1.00 93.38 103 ALA A CA 1
ATOM 807 C C . ALA A 1 103 ? 5.103 7.149 -13.955 1.00 93.38 103 ALA A C 1
ATOM 809 O O . ALA A 1 103 ? 5.830 6.541 -14.757 1.00 93.38 103 ALA A O 1
ATOM 810 N N . PRO A 1 104 ? 5.457 8.323 -13.398 1.00 92.94 104 PRO A N 1
ATOM 811 C CA . PRO A 1 104 ? 6.763 8.931 -13.616 1.00 92.94 104 PRO A CA 1
ATOM 812 C C . PRO A 1 104 ? 7.873 8.007 -13.121 1.00 92.94 104 PRO A C 1
ATOM 814 O O . PRO A 1 104 ? 7.854 7.545 -11.977 1.00 92.94 104 PRO A O 1
ATOM 817 N N . LEU A 1 105 ? 8.859 7.742 -13.977 1.00 91.75 105 LEU A N 1
ATOM 818 C CA . LEU A 1 105 ? 9.956 6.828 -13.674 1.00 91.75 105 LEU A CA 1
ATOM 819 C C . LEU A 1 105 ? 10.724 7.257 -12.419 1.00 91.75 105 LEU A C 1
ATOM 821 O O . LEU A 1 105 ? 11.052 6.419 -11.586 1.00 91.75 105 LEU A O 1
ATOM 825 N N . GLU A 1 106 ? 10.967 8.554 -12.261 1.00 90.50 106 GLU A N 1
ATOM 826 C CA . GLU A 1 106 ? 11.661 9.121 -11.103 1.00 90.50 106 GLU A CA 1
ATOM 827 C C . GLU A 1 106 ? 10.955 8.859 -9.765 1.00 90.50 106 GLU A C 1
ATOM 829 O O . GLU A 1 106 ? 11.631 8.616 -8.768 1.00 90.50 106 GLU A O 1
ATOM 834 N N . LYS A 1 107 ? 9.616 8.814 -9.748 1.00 91.38 107 LYS A N 1
ATOM 835 C CA . LYS A 1 107 ? 8.815 8.571 -8.537 1.00 91.38 107 LYS A CA 1
ATOM 836 C C . LYS A 1 107 ? 8.802 7.094 -8.141 1.00 91.38 107 LYS A C 1
ATOM 838 O O . LYS A 1 107 ? 8.621 6.772 -6.972 1.00 91.38 107 LYS A O 1
ATOM 843 N N . ILE A 1 108 ? 8.980 6.183 -9.104 1.00 95.12 108 ILE A N 1
ATOM 844 C CA . ILE A 1 108 ? 8.851 4.733 -8.877 1.00 95.12 108 ILE A CA 1
ATOM 845 C C . ILE A 1 108 ? 10.182 3.972 -8.911 1.00 95.12 108 ILE A C 1
ATOM 847 O O . ILE A 1 108 ? 10.236 2.843 -8.429 1.00 95.12 108 ILE A O 1
ATOM 851 N N . ALA A 1 109 ? 11.257 4.549 -9.456 1.00 94.69 109 ALA A N 1
ATOM 852 C CA . ALA A 1 109 ? 12.537 3.859 -9.619 1.00 94.69 109 ALA A CA 1
ATOM 853 C C . ALA A 1 109 ? 13.135 3.410 -8.274 1.00 94.69 109 ALA A C 1
ATOM 855 O O . ALA A 1 109 ? 13.388 2.215 -8.097 1.00 94.69 109 ALA A O 1
ATOM 856 N N . GLU A 1 110 ? 13.294 4.328 -7.310 1.00 94.06 110 GLU A N 1
ATOM 857 C CA . GLU A 1 110 ? 13.791 3.996 -5.963 1.00 94.06 110 GLU A CA 1
ATOM 858 C C . GLU A 1 110 ? 12.873 2.977 -5.255 1.00 94.06 110 GLU A C 1
ATOM 860 O O . GLU A 1 110 ? 13.384 1.919 -4.874 1.00 94.06 110 GLU A O 1
ATOM 865 N N . PRO A 1 111 ? 11.542 3.187 -5.148 1.00 94.81 111 PRO A N 1
ATOM 866 C CA . PRO A 1 111 ? 10.645 2.219 -4.507 1.00 94.81 111 PRO A CA 1
ATOM 867 C C . PRO A 1 111 ? 10.674 0.807 -5.112 1.00 94.81 111 PRO A C 1
ATOM 869 O O . PRO A 1 111 ? 10.542 -0.190 -4.399 1.00 94.81 111 PRO A O 1
ATOM 872 N N . LEU A 1 112 ? 10.850 0.693 -6.434 1.00 96.19 112 LEU A N 1
ATOM 873 C CA . LEU A 1 112 ? 10.942 -0.600 -7.121 1.00 96.19 112 LEU A CA 1
ATOM 874 C C . LEU A 1 112 ? 12.343 -1.236 -7.019 1.00 96.19 112 LEU A C 1
ATOM 876 O O . LEU A 1 112 ? 12.509 -2.429 -7.326 1.00 96.19 112 LEU A O 1
ATOM 880 N N . GLY A 1 113 ? 13.342 -0.471 -6.570 1.00 94.88 113 GLY A N 1
ATOM 881 C CA . GLY A 1 113 ? 14.749 -0.863 -6.532 1.00 94.88 113 GLY A CA 1
ATOM 882 C C . GLY A 1 113 ? 15.369 -0.954 -7.927 1.00 94.88 113 GLY A C 1
ATOM 883 O O . GLY A 1 113 ? 16.148 -1.870 -8.188 1.00 94.88 113 GLY A O 1
ATOM 884 N N . ILE A 1 114 ? 14.962 -0.067 -8.833 1.00 95.50 114 ILE A N 1
ATOM 885 C CA . ILE A 1 114 ? 15.407 -0.003 -10.226 1.00 95.50 114 ILE A CA 1
ATOM 886 C C . ILE A 1 114 ? 16.335 1.201 -10.387 1.00 95.50 114 ILE A C 1
ATOM 888 O O . ILE A 1 114 ? 16.039 2.293 -9.911 1.00 95.50 114 ILE A O 1
ATOM 892 N N . THR A 1 115 ? 17.437 1.021 -11.108 1.00 95.44 115 THR A N 1
ATOM 893 C CA . THR A 1 115 ? 18.229 2.138 -11.632 1.00 95.44 115 THR A CA 1
ATOM 894 C C . THR A 1 115 ? 17.900 2.359 -13.097 1.00 95.44 115 THR A C 1
ATOM 896 O O . THR A 1 115 ? 17.471 1.432 -13.794 1.00 95.44 115 THR A O 1
ATOM 899 N N . TYR A 1 116 ? 18.089 3.585 -13.577 1.00 93.25 116 TYR A N 1
ATOM 900 C CA . TYR A 1 116 ? 17.827 3.903 -14.968 1.00 93.25 116 TYR A CA 1
ATOM 901 C C . TYR A 1 116 ? 18.887 4.812 -15.574 1.00 93.25 116 TYR A C 1
ATOM 903 O O . TYR A 1 116 ? 19.446 5.670 -14.898 1.00 93.25 116 TYR A O 1
ATOM 911 N N . ASP A 1 117 ? 19.130 4.605 -16.865 1.00 89.94 117 ASP A N 1
ATOM 912 C CA . ASP A 1 117 ? 20.030 5.401 -17.688 1.00 89.94 117 ASP A CA 1
ATOM 913 C C . ASP A 1 117 ? 19.258 5.913 -18.911 1.00 89.94 117 ASP A C 1
ATOM 915 O O . ASP A 1 117 ? 18.516 5.161 -19.558 1.00 89.94 117 ASP A O 1
ATOM 919 N N . LEU A 1 118 ? 19.472 7.184 -19.243 1.00 87.19 118 LEU A N 1
ATOM 920 C CA . LEU A 1 118 ? 19.007 7.815 -20.476 1.00 87.19 118 LEU A CA 1
ATOM 921 C C . LEU A 1 118 ? 20.218 8.097 -21.367 1.00 87.19 118 LEU A C 1
ATOM 923 O O . LEU A 1 118 ? 21.289 8.446 -20.874 1.00 87.19 118 LEU A O 1
ATOM 927 N N . THR A 1 119 ? 20.072 7.952 -22.681 1.00 76.69 119 THR A N 1
ATOM 928 C CA . THR A 1 119 ? 21.128 8.315 -23.642 1.00 76.69 119 THR A CA 1
ATOM 929 C C . THR A 1 119 ? 20.571 9.253 -24.713 1.00 76.69 119 THR A C 1
ATOM 931 O O . THR A 1 119 ? 19.526 8.951 -25.296 1.00 76.69 119 THR A O 1
ATOM 934 N N . ASP A 1 120 ? 21.273 10.355 -25.002 1.00 60.03 120 ASP A N 1
ATOM 935 C CA . ASP A 1 120 ? 21.041 11.238 -26.159 1.00 60.03 120 ASP A CA 1
ATOM 936 C C . ASP A 1 120 ? 22.276 11.216 -27.102 1.00 60.03 120 ASP A C 1
ATOM 938 O O . ASP A 1 120 ? 23.317 10.670 -26.748 1.00 60.03 120 ASP A O 1
ATOM 942 N N . GLU A 1 121 ? 22.210 11.536 -28.402 1.00 49.44 121 GLU A N 1
ATOM 943 C CA . GLU A 1 121 ? 21.842 12.837 -28.989 1.00 49.44 121 GLU A CA 1
ATOM 944 C C . GLU A 1 121 ? 20.878 12.755 -30.211 1.00 49.44 121 GLU A C 1
ATOM 946 O O . GLU A 1 121 ? 20.692 13.739 -30.927 1.00 49.44 121 GLU A O 1
ATOM 951 N N . SER A 1 122 ? 20.255 11.610 -30.540 1.00 53.44 122 SER A N 1
ATOM 952 C CA . SER A 1 122 ? 19.324 11.508 -31.702 1.00 53.44 122 SER A CA 1
ATOM 953 C C . SER A 1 122 ? 18.272 10.378 -31.653 1.00 53.44 122 SER A C 1
ATOM 955 O O . SER A 1 122 ? 17.646 10.092 -32.675 1.00 53.44 122 SER A O 1
ATOM 957 N N . GLY A 1 123 ? 18.035 9.712 -30.518 1.00 55.19 123 GLY A N 1
ATOM 958 C CA . GLY A 1 123 ? 17.079 8.593 -30.476 1.00 55.19 123 GLY A CA 1
ATOM 959 C C . GLY A 1 123 ? 16.968 7.922 -29.112 1.00 55.19 123 GLY A C 1
ATOM 960 O O . GLY A 1 123 ? 17.605 6.900 -28.888 1.00 55.19 123 GLY A O 1
ATOM 961 N N . ASN A 1 124 ? 16.151 8.522 -28.244 1.00 58.81 124 ASN A N 1
ATOM 962 C CA . ASN A 1 124 ? 15.951 8.222 -26.822 1.00 58.81 124 ASN A CA 1
ATOM 963 C C . ASN A 1 124 ? 15.854 6.727 -26.486 1.00 58.81 124 ASN A C 1
ATOM 965 O O . ASN A 1 124 ? 14.825 6.083 -26.717 1.00 58.81 124 ASN A O 1
ATOM 969 N N . TYR A 1 125 ? 16.925 6.243 -25.865 1.00 77.19 125 TYR A N 1
ATOM 970 C CA . TYR A 1 125 ? 17.075 4.914 -25.294 1.00 77.19 125 TYR A CA 1
ATOM 971 C C . TYR A 1 125 ? 16.889 5.016 -23.775 1.00 77.19 125 TYR A C 1
ATOM 973 O O . TYR A 1 125 ? 17.659 5.715 -23.115 1.00 77.19 125 TYR A O 1
ATOM 981 N N . LEU A 1 126 ? 15.869 4.351 -23.224 1.00 89.69 126 LEU A N 1
ATOM 982 C CA . LEU A 1 126 ? 15.691 4.198 -21.776 1.00 89.69 126 LEU A CA 1
ATOM 983 C C . LEU A 1 126 ? 16.168 2.805 -21.377 1.00 89.69 126 LEU A C 1
ATOM 985 O O . LEU A 1 126 ? 15.639 1.809 -21.867 1.00 89.69 126 LEU A O 1
ATOM 989 N N . THR A 1 127 ? 17.121 2.728 -20.454 1.00 92.31 127 THR A N 1
ATOM 990 C CA . THR A 1 127 ? 17.539 1.461 -19.844 1.00 92.31 127 THR A CA 1
ATOM 991 C C . THR A 1 127 ? 17.129 1.429 -18.391 1.00 92.31 127 THR A C 1
ATOM 993 O O . THR A 1 127 ? 17.477 2.334 -17.648 1.00 92.31 127 THR A O 1
ATOM 996 N N . LEU A 1 128 ? 16.450 0.366 -17.982 1.00 95.38 128 LEU A N 1
ATOM 997 C CA . LEU A 1 128 ? 16.094 0.055 -16.607 1.00 95.38 128 LEU A CA 1
ATOM 998 C C . LEU A 1 128 ? 16.872 -1.184 -16.162 1.00 95.38 128 LEU A C 1
ATOM 1000 O O . LEU A 1 128 ? 16.958 -2.163 -16.908 1.00 95.38 128 LEU A O 1
ATOM 1004 N N . LYS A 1 129 ? 17.421 -1.172 -14.948 1.00 95.69 129 LYS A N 1
ATOM 1005 C CA . LYS A 1 129 ? 18.197 -2.291 -14.399 1.00 95.69 129 LYS A CA 1
ATOM 1006 C C . LYS A 1 129 ? 17.797 -2.605 -12.964 1.00 95.69 129 LYS A C 1
ATOM 1008 O O . LYS A 1 129 ? 17.596 -1.704 -12.155 1.00 95.69 129 LYS A O 1
ATOM 1013 N N . LYS A 1 130 ? 17.761 -3.899 -12.640 1.00 95.38 130 LYS A N 1
ATOM 1014 C CA . LYS A 1 130 ? 17.681 -4.418 -11.268 1.00 95.38 130 LYS A CA 1
ATOM 1015 C C . LYS A 1 130 ? 18.327 -5.800 -11.209 1.00 95.38 130 LYS A C 1
ATOM 1017 O O . LYS A 1 130 ? 17.863 -6.734 -11.867 1.00 95.38 130 LYS A O 1
ATOM 1022 N N . GLY A 1 131 ? 19.386 -5.935 -10.410 1.00 92.06 131 GLY A N 1
ATOM 1023 C CA . GLY A 1 131 ? 20.208 -7.150 -10.401 1.00 92.06 131 GLY A CA 1
ATOM 1024 C C . GLY A 1 131 ? 20.719 -7.476 -11.809 1.00 92.06 131 GLY A C 1
ATOM 1025 O O . GLY A 1 131 ? 21.204 -6.588 -12.505 1.00 92.06 131 GLY A O 1
ATOM 1026 N N . ASP A 1 132 ? 20.536 -8.722 -12.243 1.00 93.62 132 ASP A N 1
ATOM 1027 C CA . ASP A 1 132 ? 20.942 -9.191 -13.578 1.00 93.62 132 ASP A CA 1
ATOM 1028 C C . ASP A 1 132 ? 19.904 -8.901 -14.679 1.00 93.62 132 ASP A C 1
ATOM 1030 O O . ASP A 1 132 ? 20.117 -9.238 -15.843 1.00 93.62 132 ASP A O 1
ATOM 1034 N N . THR A 1 133 ? 18.761 -8.297 -14.334 1.00 95.62 133 THR A N 1
ATOM 1035 C CA . THR A 1 133 ? 17.707 -7.981 -15.305 1.00 95.62 133 THR A CA 1
ATOM 1036 C C . THR A 1 133 ? 17.925 -6.593 -15.888 1.00 95.62 133 THR A C 1
ATOM 1038 O O . THR A 1 133 ? 18.032 -5.609 -15.155 1.00 95.62 133 THR A O 1
ATOM 1041 N N . THR A 1 134 ? 17.954 -6.516 -17.215 1.00 95.75 134 THR A N 1
ATOM 1042 C CA . THR A 1 134 ? 18.067 -5.282 -17.991 1.00 95.75 134 THR A CA 1
ATOM 1043 C C . THR A 1 134 ? 16.881 -5.181 -18.942 1.00 95.75 134 THR A C 1
ATOM 1045 O O . THR A 1 134 ? 16.712 -6.030 -19.817 1.00 95.75 134 THR A O 1
ATOM 1048 N N . LEU A 1 135 ? 16.073 -4.136 -18.784 1.00 94.69 135 LEU A N 1
ATOM 1049 C CA . LEU A 1 135 ? 14.967 -3.802 -19.674 1.00 94.69 135 LEU A CA 1
ATOM 1050 C C . LEU A 1 135 ? 15.313 -2.526 -20.432 1.00 94.69 135 LEU A C 1
ATOM 1052 O O . LEU A 1 135 ? 15.687 -1.518 -19.845 1.00 94.69 135 LEU A O 1
ATOM 1056 N N . VAL A 1 136 ? 15.169 -2.568 -21.743 1.00 92.00 136 VAL A N 1
ATOM 1057 C CA . VAL A 1 136 ? 15.577 -1.492 -22.634 1.00 92.00 136 VAL A CA 1
ATOM 1058 C C . VAL A 1 136 ? 14.407 -1.097 -23.509 1.00 92.00 136 VAL A C 1
ATOM 1060 O O . VAL A 1 136 ? 13.887 -1.931 -24.245 1.00 92.00 136 VAL A O 1
ATOM 1063 N N . PHE A 1 137 ? 14.062 0.183 -23.506 1.00 90.56 137 PHE A N 1
ATOM 1064 C CA . PHE A 1 137 ? 13.193 0.790 -24.501 1.00 90.56 137 PHE A CA 1
ATOM 1065 C C . PHE A 1 137 ? 14.085 1.442 -25.557 1.00 90.56 137 PHE A C 1
ATOM 1067 O O . PHE A 1 137 ? 14.670 2.494 -25.283 1.00 90.56 137 PHE A O 1
ATOM 1074 N N . PRO A 1 138 ? 14.235 0.828 -26.747 1.00 84.62 138 PRO A N 1
ATOM 1075 C CA . PRO A 1 138 ? 15.226 1.260 -27.720 1.00 84.62 138 PRO A CA 1
ATOM 1076 C C . PRO A 1 138 ? 14.971 2.674 -28.232 1.00 84.62 138 PRO A C 1
ATOM 1078 O O . PRO A 1 138 ? 15.913 3.377 -28.590 1.00 84.62 138 PRO A O 1
ATOM 1081 N N . ARG A 1 139 ? 13.687 3.043 -28.320 1.00 79.75 139 ARG A N 1
ATOM 1082 C CA . ARG A 1 139 ? 13.186 4.276 -28.922 1.00 79.75 139 ARG A CA 1
ATOM 1083 C C . ARG A 1 139 ? 11.882 4.713 -28.269 1.00 79.75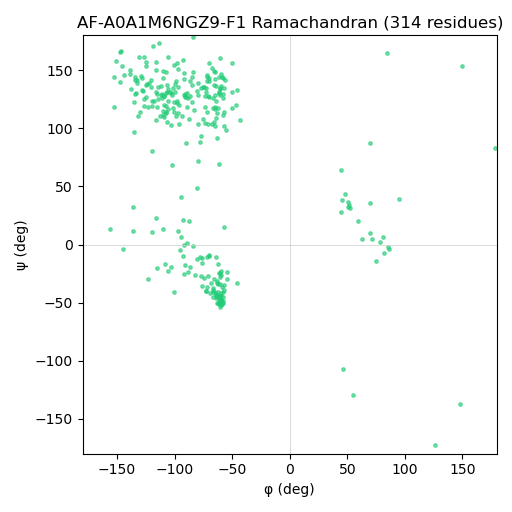 139 ARG A C 1
ATOM 1085 O O . ARG A 1 139 ? 11.137 3.906 -27.715 1.00 79.75 139 ARG A O 1
ATOM 1092 N N . TYR A 1 140 ? 11.594 6.003 -28.398 1.00 76.31 140 TYR A N 1
ATOM 1093 C CA . TYR A 1 140 ? 10.318 6.586 -27.997 1.00 76.31 140 TYR A CA 1
ATOM 1094 C C . TYR A 1 140 ? 9.153 6.048 -28.833 1.00 76.31 140 TYR A C 1
ATOM 1096 O O . TYR A 1 140 ? 9.282 5.898 -30.048 1.00 76.31 140 TYR A O 1
ATOM 1104 N N . ASN A 1 141 ? 8.004 5.839 -28.184 1.00 75.56 141 ASN A N 1
ATOM 1105 C CA . ASN A 1 141 ? 6.741 5.461 -28.824 1.00 75.56 141 ASN A CA 1
ATOM 1106 C C . ASN A 1 141 ? 6.785 4.135 -29.619 1.00 75.56 141 ASN A C 1
ATOM 1108 O O . ASN A 1 141 ? 5.951 3.900 -30.493 1.00 75.56 141 ASN A O 1
ATOM 1112 N N . GLU A 1 142 ? 7.759 3.264 -29.334 1.00 81.75 142 GLU A N 1
ATOM 1113 C CA . GLU A 1 142 ? 7.803 1.903 -29.868 1.00 81.75 142 GLU A CA 1
ATOM 1114 C C . GLU A 1 142 ? 7.214 0.915 -28.851 1.00 81.75 142 GLU A C 1
ATOM 1116 O O . GLU A 1 142 ? 7.508 0.961 -27.658 1.00 81.75 142 GLU A O 1
ATOM 1121 N N . SER A 1 143 ? 6.380 -0.008 -29.334 1.00 83.19 143 SER A N 1
ATOM 1122 C CA . SER A 1 143 ? 5.753 -1.072 -28.536 1.00 83.19 143 SER A CA 1
ATOM 1123 C C . SER A 1 143 ? 6.624 -2.331 -28.434 1.00 83.19 143 SER A C 1
ATOM 1125 O O . SER A 1 143 ? 6.116 -3.432 -28.217 1.00 83.19 143 SER A O 1
ATOM 1127 N N . THR A 1 144 ? 7.927 -2.193 -28.682 1.00 88.69 144 THR A N 1
ATOM 1128 C CA . THR A 1 144 ? 8.906 -3.283 -28.631 1.00 88.69 144 THR A CA 1
ATOM 1129 C C . THR A 1 144 ? 10.060 -2.855 -27.742 1.00 88.69 144 THR A C 1
ATOM 1131 O O . THR A 1 144 ? 10.570 -1.743 -27.864 1.00 88.69 144 THR A O 1
ATOM 1134 N N . VAL A 1 145 ? 10.460 -3.743 -26.842 1.00 92.00 145 VAL A N 1
ATOM 1135 C CA . VAL A 1 145 ? 11.540 -3.525 -25.876 1.00 92.00 145 VAL A CA 1
ATOM 1136 C C . VAL A 1 145 ? 12.502 -4.704 -25.901 1.00 92.00 145 VAL A C 1
ATOM 1138 O O . VAL A 1 145 ? 12.152 -5.776 -26.393 1.00 92.00 145 VAL A O 1
ATOM 1141 N N . LEU A 1 146 ? 13.713 -4.519 -25.379 1.00 92.75 146 LEU A N 1
ATOM 1142 C CA . LEU A 1 146 ? 14.683 -5.599 -25.208 1.00 92.75 146 LEU A CA 1
ATOM 1143 C C . LEU A 1 146 ? 14.766 -5.971 -23.728 1.00 92.75 146 LEU A C 1
ATOM 1145 O O . LEU A 1 146 ? 15.205 -5.164 -22.911 1.00 92.75 146 LEU A O 1
ATOM 1149 N N . LEU A 1 147 ? 14.386 -7.198 -23.385 1.00 94.50 147 LEU A N 1
ATOM 1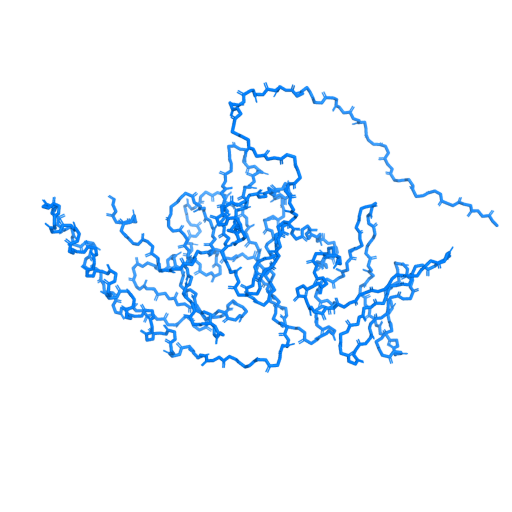150 C CA . LEU A 1 147 ? 14.600 -7.779 -22.063 1.00 94.50 147 LEU A CA 1
ATOM 1151 C C . LEU A 1 147 ? 15.805 -8.710 -22.123 1.00 94.50 147 LEU A C 1
ATOM 1153 O O . LEU A 1 147 ? 15.787 -9.721 -22.824 1.00 94.50 147 LEU A O 1
ATOM 1157 N N . ASN A 1 148 ? 16.876 -8.350 -21.420 1.00 94.56 148 ASN A N 1
ATOM 1158 C CA . ASN A 1 148 ? 18.162 -9.053 -21.453 1.00 94.56 148 ASN A CA 1
ATOM 1159 C C . ASN A 1 148 ? 18.672 -9.288 -22.891 1.00 94.56 148 ASN A C 1
ATOM 1161 O O . ASN A 1 148 ? 19.248 -10.327 -23.199 1.00 94.56 148 ASN A O 1
ATOM 1165 N N . GLY A 1 149 ? 18.429 -8.322 -23.785 1.00 91.88 149 GLY A N 1
ATOM 1166 C CA . GLY A 1 149 ? 18.814 -8.384 -25.199 1.00 91.88 149 GLY A CA 1
ATOM 1167 C C . GLY A 1 149 ? 17.828 -9.108 -26.125 1.00 91.88 149 GLY A C 1
ATOM 1168 O O . GLY A 1 149 ? 18.057 -9.124 -27.332 1.00 91.88 149 GLY A O 1
ATOM 1169 N N . HIS A 1 150 ? 16.733 -9.669 -25.606 1.00 93.38 150 HIS A N 1
ATOM 1170 C CA . HIS A 1 150 ? 15.698 -10.329 -26.404 1.00 93.38 150 HIS A CA 1
ATOM 1171 C C . HIS A 1 150 ? 14.493 -9.414 -26.627 1.00 93.38 150 HIS A C 1
ATOM 1173 O O . HIS A 1 150 ? 13.967 -8.838 -25.677 1.00 93.38 150 HIS A O 1
ATOM 1179 N N . GLU A 1 151 ? 14.038 -9.300 -27.876 1.00 93.62 151 GLU A N 1
ATOM 1180 C CA . GLU A 1 151 ? 12.850 -8.516 -28.224 1.00 93.62 151 GLU A CA 1
ATOM 1181 C C . GLU A 1 151 ? 11.576 -9.085 -27.589 1.00 93.62 151 GLU A C 1
ATOM 1183 O O . GLU A 1 151 ? 11.324 -10.292 -27.620 1.00 93.62 151 GLU A O 1
ATOM 1188 N N . MET A 1 152 ? 10.746 -8.194 -27.052 1.00 92.50 152 MET A N 1
ATOM 1189 C CA . MET A 1 152 ? 9.418 -8.512 -26.541 1.00 92.50 152 MET A CA 1
ATOM 1190 C C . MET A 1 152 ? 8.441 -7.360 -26.788 1.00 92.50 152 MET A C 1
ATOM 1192 O O . MET A 1 152 ? 8.833 -6.194 -26.862 1.00 92.50 152 MET A O 1
ATOM 1196 N N . ALA A 1 153 ? 7.154 -7.690 -26.885 1.00 90.56 153 ALA A N 1
ATOM 1197 C CA . ALA A 1 153 ? 6.098 -6.690 -26.965 1.00 90.56 153 ALA A CA 1
ATOM 1198 C C . ALA A 1 153 ? 5.908 -5.992 -25.611 1.00 90.56 153 ALA A C 1
ATOM 1200 O O . ALA A 1 153 ? 5.924 -6.636 -24.561 1.00 90.56 153 ALA A O 1
ATOM 1201 N N . ALA A 1 154 ? 5.680 -4.684 -25.653 1.00 86.69 154 ALA A N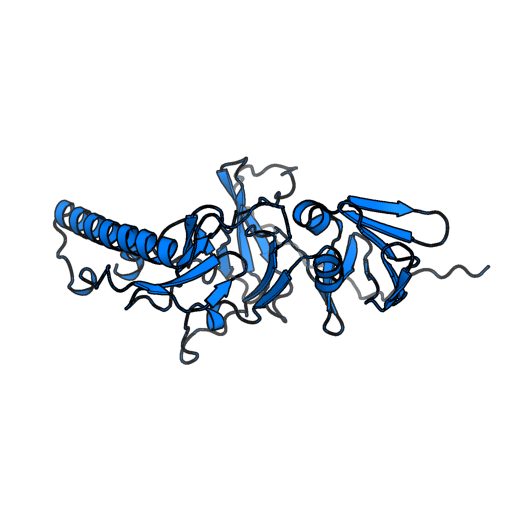 1
ATOM 1202 C CA . ALA A 1 154 ? 5.395 -3.858 -24.490 1.00 86.69 154 ALA A CA 1
ATOM 1203 C C . ALA A 1 154 ? 4.451 -2.711 -24.857 1.00 86.69 154 ALA A C 1
ATOM 1205 O O . ALA A 1 154 ? 4.261 -2.378 -26.027 1.00 86.69 154 ALA A O 1
ATOM 1206 N N . SER A 1 155 ? 3.880 -2.066 -23.843 1.00 83.69 155 SER A N 1
ATOM 1207 C CA . SER A 1 155 ? 3.361 -0.709 -24.026 1.00 83.69 155 SER A CA 1
ATOM 1208 C C . SER A 1 155 ? 4.537 0.260 -24.165 1.00 83.69 155 SER A C 1
ATOM 1210 O O . SER A 1 155 ? 5.577 0.076 -23.531 1.00 83.69 155 SER A O 1
ATOM 1212 N N . TYR A 1 156 ? 4.379 1.280 -25.001 1.00 79.19 156 TYR A N 1
ATOM 1213 C CA . TYR A 1 156 ? 5.374 2.340 -25.143 1.00 79.19 156 TYR A CA 1
ATOM 1214 C C . TYR A 1 156 ? 5.404 3.216 -23.886 1.00 79.19 156 TYR A C 1
ATOM 1216 O O . TYR A 1 156 ? 4.413 3.272 -23.163 1.00 79.19 156 TYR A O 1
ATOM 1224 N N . TYR A 1 157 ? 6.520 3.898 -23.625 1.00 78.06 157 TYR A N 1
ATOM 1225 C CA . TYR A 1 157 ? 6.600 4.929 -22.586 1.00 78.06 157 TYR A CA 1
ATOM 1226 C C . TYR A 1 157 ? 6.112 6.281 -23.128 1.00 78.06 157 TYR A C 1
ATOM 1228 O O . TYR A 1 157 ? 6.276 6.567 -24.318 1.00 78.06 157 TYR A O 1
ATOM 1236 N N . LEU A 1 158 ? 5.521 7.106 -22.262 1.00 80.19 158 LEU A N 1
ATOM 1237 C CA . LEU A 1 158 ? 5.097 8.470 -22.583 1.00 80.19 158 LEU A CA 1
ATOM 1238 C C . LEU A 1 158 ? 6.170 9.455 -22.121 1.00 80.19 158 LEU A C 1
ATOM 1240 O O . LEU A 1 158 ? 6.906 9.200 -21.170 1.00 80.19 158 LEU A O 1
ATOM 1244 N N . CYS A 1 159 ? 6.262 10.583 -22.807 1.00 75.88 159 CYS A N 1
ATOM 1245 C CA . CYS A 1 159 ? 7.110 11.692 -22.403 1.00 75.88 159 CYS A CA 1
ATOM 1246 C C . CYS A 1 159 ? 6.228 12.936 -22.361 1.00 75.88 159 CYS A C 1
ATOM 1248 O O . CYS A 1 159 ? 5.642 13.297 -23.385 1.00 75.88 159 CYS A O 1
ATOM 1250 N N . ASP A 1 160 ? 6.116 13.541 -21.184 1.00 70.69 160 ASP A N 1
ATOM 1251 C CA . ASP A 1 160 ? 5.598 14.897 -21.018 1.00 70.69 160 ASP A CA 1
ATOM 1252 C C . ASP A 1 160 ? 6.779 15.833 -20.722 1.00 70.69 160 ASP A C 1
ATOM 1254 O O . ASP A 1 160 ? 7.852 15.361 -20.349 1.00 70.69 160 ASP A O 1
ATOM 1258 N N . TYR A 1 161 ? 6.604 17.143 -20.910 1.00 63.94 161 TYR A N 1
ATOM 1259 C CA . TYR A 1 161 ? 7.649 18.166 -20.768 1.00 63.94 161 TYR A CA 1
ATOM 1260 C C . TYR A 1 161 ? 8.502 18.011 -19.500 1.00 63.94 161 TYR A C 1
ATOM 1262 O O . TYR A 1 161 ? 9.698 18.297 -19.555 1.00 63.94 161 TYR A O 1
ATOM 1270 N N . ASP A 1 162 ? 7.897 17.527 -18.414 1.00 75.19 162 ASP A N 1
ATOM 1271 C CA . ASP A 1 162 ? 8.523 17.420 -17.100 1.00 75.19 162 ASP A CA 1
ATOM 1272 C C . ASP A 1 162 ? 8.897 15.977 -16.704 1.00 75.19 162 ASP A C 1
ATOM 1274 O O . ASP A 1 162 ? 9.815 15.796 -15.908 1.00 75.19 162 ASP A O 1
ATOM 1278 N N . TYR A 1 163 ? 8.267 14.939 -17.284 1.00 82.94 163 TYR A N 1
ATOM 1279 C CA . TYR A 1 163 ? 8.423 13.557 -16.805 1.00 82.94 163 TYR A CA 1
ATOM 1280 C C . TYR A 1 163 ? 8.440 12.479 -17.893 1.00 82.94 163 TYR A C 1
ATOM 1282 O O . TYR A 1 163 ? 7.708 12.505 -18.888 1.00 82.94 163 TYR A O 1
ATOM 1290 N N . LEU A 1 164 ? 9.232 11.437 -17.622 1.00 88.75 164 LEU A N 1
ATOM 1291 C CA . LEU A 1 164 ? 9.238 10.186 -18.370 1.00 88.75 164 LEU A CA 1
ATOM 1292 C C . LEU A 1 164 ? 8.305 9.167 -17.711 1.00 88.75 164 LEU A C 1
ATOM 1294 O O . LEU A 1 164 ? 8.601 8.637 -16.641 1.00 88.75 164 LEU A O 1
ATOM 1298 N N . TYR A 1 165 ? 7.198 8.857 -18.370 1.00 91.56 165 TYR A N 1
ATOM 1299 C CA . TYR A 1 165 ? 6.162 7.965 -17.867 1.00 91.56 165 TYR A CA 1
ATOM 1300 C C . TYR A 1 165 ? 6.322 6.560 -18.429 1.00 91.56 165 TYR A C 1
ATOM 1302 O O . TYR A 1 165 ? 6.270 6.350 -19.640 1.00 91.56 165 TYR A O 1
ATOM 1310 N N . VAL A 1 166 ? 6.436 5.566 -17.555 1.00 93.25 166 VAL A N 1
ATOM 1311 C CA . VAL A 1 166 ? 6.580 4.162 -17.963 1.00 93.25 166 VAL A CA 1
ATOM 1312 C C . VAL A 1 166 ? 5.320 3.358 -17.636 1.00 93.25 166 VAL A C 1
ATOM 1314 O O . VAL A 1 166 ? 4.634 3.677 -16.662 1.00 93.25 166 VAL A O 1
ATOM 1317 N N . PRO A 1 167 ? 4.986 2.315 -18.421 1.00 94.88 167 PRO A N 1
ATOM 1318 C CA . PRO A 1 167 ? 3.841 1.454 -18.131 1.00 94.88 167 PRO A CA 1
ATOM 1319 C C . PRO A 1 167 ? 4.080 0.687 -16.824 1.00 94.88 167 PRO A C 1
ATOM 1321 O O . PRO A 1 167 ? 4.868 -0.261 -16.775 1.00 94.88 167 PRO A O 1
ATOM 1324 N N . LEU A 1 168 ? 3.391 1.100 -15.758 1.00 96.38 168 LEU A N 1
ATOM 1325 C CA . LEU A 1 168 ? 3.709 0.744 -14.375 1.00 96.38 168 LEU A CA 1
ATOM 1326 C C . LEU A 1 168 ? 3.690 -0.769 -14.143 1.00 96.38 168 LEU A C 1
ATOM 1328 O O . LEU A 1 168 ? 4.668 -1.332 -13.652 1.00 96.38 168 LEU A O 1
ATOM 1332 N N . ARG A 1 169 ? 2.599 -1.440 -14.545 1.00 96.56 169 ARG A N 1
ATOM 1333 C CA . ARG A 1 169 ? 2.471 -2.899 -14.403 1.00 96.56 169 ARG A CA 1
ATOM 1334 C C . ARG A 1 169 ? 3.573 -3.628 -15.162 1.00 96.56 169 ARG A C 1
ATOM 1336 O O . ARG A 1 169 ? 4.203 -4.517 -14.604 1.00 96.56 169 ARG A O 1
ATOM 1343 N N . PHE A 1 170 ? 3.797 -3.241 -16.417 1.00 95.94 170 PHE A N 1
ATOM 1344 C CA . PHE A 1 170 ? 4.779 -3.888 -17.280 1.00 95.94 170 PHE A CA 1
ATOM 1345 C C . PHE A 1 170 ? 6.183 -3.807 -16.679 1.00 95.94 170 PHE A C 1
ATOM 1347 O O . PHE A 1 170 ? 6.865 -4.824 -16.575 1.00 95.94 170 PHE A O 1
ATOM 1354 N N . VAL A 1 171 ? 6.596 -2.617 -16.230 1.00 96.75 171 VAL A N 1
ATOM 1355 C CA . VAL A 1 171 ? 7.900 -2.424 -15.586 1.00 96.75 171 VAL A CA 1
ATOM 1356 C C . VAL A 1 171 ? 7.989 -3.226 -14.288 1.00 96.75 171 VAL A C 1
ATOM 1358 O O . VAL A 1 171 ? 8.932 -3.995 -14.121 1.00 96.75 171 VAL A O 1
ATOM 1361 N N . ALA A 1 172 ? 7.005 -3.109 -13.393 1.00 97.50 172 ALA A N 1
ATOM 1362 C CA . ALA A 1 172 ? 7.029 -3.805 -12.109 1.00 97.50 172 ALA A CA 1
ATOM 1363 C C . ALA A 1 172 ? 7.093 -5.336 -12.268 1.00 97.50 172 ALA A C 1
ATOM 1365 O O . ALA A 1 172 ? 7.952 -5.977 -11.662 1.00 97.50 172 ALA A O 1
ATOM 1366 N N . GLU A 1 173 ? 6.242 -5.919 -13.118 1.00 97.19 173 GLU A N 1
ATOM 1367 C CA . GLU A 1 173 ? 6.198 -7.368 -13.364 1.00 97.19 173 GLU A CA 1
ATOM 1368 C C . GLU A 1 173 ? 7.451 -7.869 -14.103 1.00 97.19 173 GLU A C 1
ATOM 1370 O O . GLU A 1 173 ? 7.937 -8.959 -13.796 1.00 97.19 173 GLU A O 1
ATOM 1375 N N . THR A 1 174 ? 8.045 -7.062 -14.995 1.00 96.19 174 THR A N 1
ATOM 1376 C CA . THR A 1 174 ? 9.333 -7.393 -15.644 1.00 96.19 174 THR A CA 1
ATOM 1377 C C . THR A 1 174 ? 10.443 -7.601 -14.614 1.00 96.19 174 THR A C 1
ATOM 1379 O O . THR A 1 174 ? 11.275 -8.495 -14.761 1.00 96.19 174 THR A O 1
ATOM 1382 N N . PHE A 1 175 ? 10.430 -6.821 -13.533 1.00 96.44 175 PHE A N 1
ATOM 1383 C CA . PHE A 1 175 ? 11.383 -6.936 -12.429 1.00 96.44 175 PHE A CA 1
ATOM 1384 C C . PHE A 1 175 ? 10.896 -7.851 -11.290 1.00 96.44 175 PHE A C 1
ATOM 1386 O O . PHE A 1 175 ? 11.392 -7.772 -10.161 1.00 96.44 175 PHE A O 1
ATOM 1393 N N . GLY A 1 176 ? 9.939 -8.738 -11.584 1.00 95.50 176 GLY A N 1
ATOM 1394 C CA . GLY A 1 176 ? 9.447 -9.782 -10.684 1.00 95.50 176 GLY A CA 1
ATOM 1395 C C . GLY A 1 176 ? 8.421 -9.318 -9.649 1.00 95.50 176 GLY A C 1
ATOM 1396 O O . GLY A 1 176 ? 8.056 -10.101 -8.771 1.00 95.50 176 GLY A O 1
ATOM 1397 N N . GLY A 1 177 ? 7.971 -8.066 -9.725 1.00 96.69 177 GLY A N 1
ATOM 1398 C CA . GLY A 1 177 ? 6.933 -7.522 -8.861 1.00 96.69 177 GLY A CA 1
ATOM 1399 C C . GLY A 1 177 ? 5.566 -8.153 -9.109 1.00 96.69 177 GLY A C 1
ATOM 1400 O O . GLY A 1 177 ? 5.251 -8.591 -10.214 1.00 96.69 177 GLY A O 1
ATOM 1401 N N . LYS A 1 178 ? 4.728 -8.177 -8.074 1.00 96.94 178 LYS A N 1
ATOM 1402 C CA . LYS A 1 178 ? 3.315 -8.562 -8.171 1.00 96.94 178 LYS A CA 1
ATOM 1403 C C . LYS A 1 178 ? 2.454 -7.319 -8.060 1.00 96.94 178 LYS A C 1
ATOM 1405 O O . LYS A 1 178 ? 2.552 -6.612 -7.061 1.00 96.94 178 LYS A O 1
ATOM 1410 N N . VAL A 1 179 ? 1.606 -7.082 -9.056 1.00 97.50 179 VAL A N 1
ATOM 1411 C CA . VAL A 1 179 ? 0.757 -5.888 -9.116 1.00 97.50 179 VAL A CA 1
ATOM 1412 C C . VAL A 1 179 ? -0.704 -6.259 -8.877 1.00 97.50 179 VAL A C 1
ATOM 1414 O O . VAL A 1 179 ? -1.301 -7.029 -9.633 1.00 97.50 179 VAL A O 1
ATOM 1417 N N . GLN A 1 180 ? -1.285 -5.677 -7.834 1.00 97.06 180 GLN A N 1
ATOM 1418 C CA . GLN A 1 180 ? -2.696 -5.769 -7.479 1.00 97.06 180 GLN A CA 1
ATOM 1419 C C . GLN A 1 180 ? -3.378 -4.435 -7.787 1.00 97.06 180 GLN A C 1
ATOM 1421 O O . GLN A 1 180 ? -2.909 -3.383 -7.366 1.00 97.06 180 GLN A O 1
ATOM 1426 N N . TYR A 1 181 ? -4.502 -4.488 -8.499 1.00 94.69 181 TYR A N 1
ATOM 1427 C CA . TYR A 1 181 ? -5.368 -3.330 -8.711 1.00 94.69 181 TYR A CA 1
ATOM 1428 C C . TYR A 1 181 ? -6.626 -3.511 -7.877 1.00 94.69 181 TYR A C 1
ATOM 1430 O O . TYR A 1 181 ? -7.364 -4.479 -8.069 1.00 94.69 181 TYR A O 1
ATOM 1438 N N . VAL A 1 182 ? -6.850 -2.582 -6.958 1.00 92.44 182 VAL A N 1
ATOM 1439 C CA . VAL A 1 182 ? -8.081 -2.453 -6.188 1.00 92.44 182 VAL A CA 1
ATOM 1440 C C . VAL A 1 182 ? -8.807 -1.245 -6.751 1.00 92.44 182 VAL A C 1
ATOM 1442 O O . VAL A 1 182 ? -8.369 -0.116 -6.567 1.00 92.44 182 VAL A O 1
ATOM 1445 N N . ASP A 1 183 ? -9.861 -1.496 -7.518 1.00 85.69 183 ASP A N 1
ATOM 1446 C CA . ASP A 1 183 ? -10.571 -0.455 -8.260 1.00 85.69 183 ASP A CA 1
ATOM 1447 C C . ASP A 1 183 ? -11.336 0.485 -7.317 1.00 85.69 183 ASP A C 1
ATOM 1449 O O . ASP A 1 183 ? -11.284 1.698 -7.473 1.00 85.69 183 ASP A O 1
ATOM 1453 N N . ASP A 1 184 ? -11.988 -0.068 -6.303 1.00 86.19 184 ASP A N 1
ATOM 1454 C CA . ASP A 1 184 ? -12.753 0.675 -5.306 1.00 86.19 184 ASP A CA 1
ATOM 1455 C C . ASP A 1 184 ? -12.408 0.106 -3.931 1.00 86.19 184 ASP A C 1
ATOM 1457 O O . ASP A 1 184 ? -12.865 -0.977 -3.557 1.00 86.19 184 ASP A O 1
ATOM 1461 N N . TYR A 1 185 ? -11.480 0.772 -3.255 1.00 86.88 185 TYR A N 1
ATOM 1462 C CA . TYR A 1 185 ? -10.894 0.332 -1.998 1.00 86.88 185 TYR A CA 1
ATOM 1463 C C . TYR A 1 185 ? -11.944 0.232 -0.889 1.00 86.88 185 TYR A C 1
ATOM 1465 O O . TYR A 1 185 ? -12.085 -0.845 -0.304 1.00 86.88 185 TYR A O 1
ATOM 1473 N N . GLU A 1 186 ? -12.739 1.288 -0.707 1.00 81.62 186 GLU A N 1
ATOM 1474 C CA . GLU A 1 186 ? -13.810 1.355 0.291 1.00 81.62 186 GLU A CA 1
ATOM 1475 C C . GLU A 1 186 ? -14.822 0.230 0.080 1.00 81.62 186 GLU A C 1
ATOM 1477 O O . GLU A 1 186 ? -15.069 -0.586 0.964 1.00 81.62 186 GLU A O 1
ATOM 1482 N N . LYS A 1 187 ? -15.322 0.060 -1.146 1.00 81.00 187 LYS A N 1
ATOM 1483 C CA . LYS A 1 187 ? -16.268 -1.024 -1.436 1.00 81.00 187 LYS A CA 1
ATOM 1484 C C . LYS A 1 187 ? -15.657 -2.419 -1.289 1.00 81.00 187 LYS A C 1
ATOM 1486 O O . LYS A 1 187 ? -16.362 -3.393 -1.017 1.00 81.00 187 LYS A O 1
ATOM 1491 N N . THR A 1 188 ? -14.354 -2.556 -1.531 1.00 84.44 188 THR A N 1
ATOM 1492 C CA . THR A 1 188 ? -13.674 -3.856 -1.472 1.00 84.44 188 THR A CA 1
ATOM 1493 C C . THR A 1 188 ? -13.426 -4.305 -0.034 1.00 84.44 188 THR A C 1
ATOM 1495 O O . THR A 1 188 ? -13.501 -5.513 0.231 1.00 84.44 188 THR A O 1
ATOM 1498 N N . TYR A 1 189 ? -13.123 -3.377 0.877 1.00 84.88 189 TYR A N 1
ATOM 1499 C CA . TYR A 1 189 ? -12.662 -3.700 2.230 1.00 84.88 189 TYR A CA 1
ATOM 1500 C C . TYR A 1 189 ? -13.511 -3.109 3.359 1.00 84.88 189 TYR A C 1
ATOM 1502 O O . TYR A 1 189 ? -13.610 -3.754 4.396 1.00 84.88 189 TYR A O 1
ATOM 1510 N N . CYS A 1 190 ? -14.148 -1.958 3.159 1.00 75.50 190 CYS A N 1
ATOM 1511 C CA . CYS A 1 190 ? -14.866 -1.195 4.183 1.00 75.50 190 CYS A CA 1
ATOM 1512 C C . CYS A 1 190 ? -16.381 -1.448 4.208 1.00 75.50 190 CYS A C 1
ATOM 1514 O O . CYS A 1 190 ? -17.107 -0.724 4.872 1.00 75.50 190 CYS A O 1
ATOM 1516 N N . HIS A 1 191 ? -16.873 -2.471 3.492 1.00 67.44 191 HIS A N 1
ATOM 1517 C CA . HIS A 1 191 ? -18.275 -2.945 3.501 1.00 67.44 191 HIS A CA 1
ATOM 1518 C C . HIS A 1 191 ? -19.359 -1.860 3.439 1.00 67.44 191 HIS A C 1
ATOM 1520 O O . HIS A 1 191 ? -20.479 -2.083 3.893 1.00 67.44 191 HIS A O 1
ATOM 1526 N N . GLU A 1 192 ? -19.070 -0.707 2.838 1.00 61.94 192 GLU A N 1
ATOM 1527 C CA . GLU A 1 192 ? -20.063 0.351 2.729 1.00 61.94 192 GLU A CA 1
ATOM 1528 C C . GLU A 1 192 ? -21.239 -0.113 1.862 1.00 61.94 192 GLU A C 1
ATOM 1530 O O . GLU A 1 192 ? -21.137 -0.302 0.642 1.00 61.94 192 GLU A O 1
ATOM 1535 N N . ASP A 1 193 ? -22.381 -0.335 2.514 1.00 52.06 193 ASP A N 1
ATOM 1536 C CA . ASP A 1 193 ? -23.642 -0.603 1.845 1.00 52.06 193 ASP A CA 1
ATOM 1537 C C . ASP A 1 193 ? -24.010 0.634 1.011 1.00 52.06 193 ASP A C 1
ATOM 1539 O O . ASP A 1 193 ? -24.256 1.714 1.544 1.00 52.06 193 ASP A O 1
ATOM 1543 N N . ASN A 1 194 ? -24.090 0.455 -0.314 1.00 51.25 194 ASN A N 1
ATOM 1544 C CA . ASN A 1 194 ? -24.394 1.468 -1.346 1.00 51.25 194 ASN A CA 1
ATOM 1545 C C . ASN A 1 194 ? -25.743 2.218 -1.174 1.00 51.25 194 ASN A C 1
ATOM 1547 O O . ASN A 1 194 ? -26.257 2.769 -2.148 1.00 51.25 194 ASN A O 1
ATOM 1551 N N . SER A 1 195 ? -26.400 2.172 -0.015 1.00 44.59 195 SER A N 1
ATOM 1552 C CA . SER A 1 195 ? -27.764 2.680 0.144 1.00 44.59 195 SER A CA 1
ATOM 1553 C C . SER A 1 195 ? -27.851 4.141 0.587 1.00 44.59 195 SER A C 1
ATOM 1555 O O . SER A 1 195 ? -28.839 4.781 0.231 1.00 44.59 195 SER A O 1
ATOM 1557 N N . GLU A 1 196 ? -26.839 4.698 1.269 1.00 46.38 196 GLU A N 1
ATOM 1558 C CA . GLU A 1 196 ? -26.909 6.082 1.781 1.00 46.38 196 GLU A CA 1
ATOM 1559 C C . GLU A 1 196 ? -25.589 6.878 1.776 1.00 46.38 196 GLU A C 1
ATOM 1561 O O . GLU A 1 196 ? -25.624 8.074 2.079 1.00 46.38 196 GLU A O 1
ATOM 1566 N N . SER A 1 197 ? -24.441 6.289 1.404 1.00 47.88 197 SER A N 1
ATOM 1567 C CA . SER A 1 197 ? -23.191 7.058 1.325 1.00 47.88 197 SER A CA 1
ATOM 1568 C C . SER A 1 197 ? -23.337 8.196 0.297 1.00 47.88 197 SER A C 1
ATOM 1570 O O . SER A 1 197 ? -23.862 7.968 -0.802 1.00 47.88 197 SER A O 1
ATOM 1572 N N . PRO A 1 198 ? -22.897 9.433 0.616 1.00 51.62 198 PRO A N 1
ATOM 1573 C CA . PRO A 1 198 ? -22.783 10.510 -0.364 1.00 51.62 198 PRO A CA 1
ATOM 1574 C C . PRO A 1 198 ? -22.016 10.001 -1.588 1.00 51.62 198 PRO A C 1
ATOM 1576 O O . PRO A 1 198 ? -21.250 9.054 -1.467 1.00 51.62 198 PRO A O 1
ATOM 1579 N N . ASN A 1 199 ? -22.194 10.613 -2.762 1.00 54.56 199 ASN A N 1
ATOM 1580 C CA . ASN A 1 199 ? -21.415 10.305 -3.971 1.00 54.56 199 ASN A CA 1
ATOM 1581 C C . ASN A 1 199 ? -19.908 10.581 -3.752 1.00 54.56 199 ASN A C 1
ATOM 1583 O O . ASN A 1 199 ? -19.370 11.550 -4.290 1.00 54.56 199 ASN A O 1
ATOM 1587 N N . TRP A 1 200 ? -19.236 9.784 -2.928 1.00 67.25 200 TRP A N 1
ATOM 1588 C CA . TRP A 1 200 ? -17.829 9.915 -2.620 1.00 67.25 200 TRP A CA 1
ATOM 1589 C C . TRP A 1 200 ? -17.022 9.530 -3.844 1.00 67.25 200 TRP A C 1
ATOM 1591 O O . TRP A 1 200 ? -17.400 8.663 -4.641 1.00 67.25 200 TRP A O 1
ATOM 1601 N N . VAL A 1 201 ? -15.917 10.246 -4.030 1.00 78.44 201 VAL A N 1
ATOM 1602 C CA . VAL A 1 201 ? -14.986 9.932 -5.100 1.00 78.44 201 VAL A CA 1
ATOM 1603 C C . VAL A 1 201 ? -14.464 8.518 -4.885 1.00 78.44 201 VAL A C 1
ATOM 1605 O O . VAL A 1 201 ? -14.075 8.125 -3.789 1.00 78.44 201 VAL A O 1
ATOM 1608 N N . LYS A 1 202 ? -14.448 7.743 -5.961 1.00 85.81 202 LYS A N 1
ATOM 1609 C CA . LYS A 1 202 ? -13.874 6.406 -5.952 1.00 85.81 202 LYS A CA 1
ATOM 1610 C C . LYS A 1 202 ? -12.384 6.481 -5.620 1.00 85.81 202 LYS A C 1
ATOM 1612 O O . LYS A 1 202 ? -11.659 7.244 -6.257 1.00 85.81 202 LYS A O 1
ATOM 1617 N N . VAL A 1 203 ? -11.930 5.654 -4.683 1.00 88.06 203 VAL A N 1
ATOM 1618 C CA . VAL A 1 203 ? -10.511 5.516 -4.334 1.00 88.06 203 VAL A CA 1
ATOM 1619 C C . VAL A 1 203 ? -10.003 4.181 -4.862 1.00 88.06 203 VAL A C 1
ATOM 1621 O O . VAL A 1 203 ? -10.419 3.119 -4.407 1.00 88.06 203 VAL A O 1
ATOM 1624 N N . SER A 1 204 ? -9.093 4.224 -5.828 1.00 90.12 204 SER A N 1
ATOM 1625 C CA . SER A 1 204 ? -8.389 3.051 -6.337 1.00 90.12 204 SER A CA 1
ATOM 1626 C C . SER A 1 204 ? -7.008 2.937 -5.698 1.00 90.12 204 SER A C 1
ATOM 1628 O O . SER A 1 204 ? -6.294 3.929 -5.564 1.00 90.12 204 SER A O 1
ATOM 1630 N N . VAL A 1 205 ? -6.585 1.716 -5.379 1.00 93.38 205 VAL A N 1
ATOM 1631 C CA . VAL A 1 205 ? -5.233 1.423 -4.888 1.00 93.38 205 VAL A CA 1
ATOM 1632 C C . VAL A 1 205 ? -4.526 0.494 -5.867 1.00 93.38 205 VAL A C 1
ATOM 1634 O O . VAL A 1 205 ? -4.992 -0.608 -6.160 1.00 93.38 205 VAL A O 1
ATOM 1637 N N . ILE A 1 206 ? -3.368 0.926 -6.357 1.00 96.06 206 ILE A N 1
ATOM 1638 C CA . ILE A 1 206 ? -2.427 0.090 -7.100 1.00 96.06 206 ILE A CA 1
ATOM 1639 C C . ILE A 1 206 ? -1.358 -0.349 -6.108 1.00 96.06 206 ILE A C 1
ATOM 1641 O O . ILE A 1 206 ? -0.570 0.475 -5.656 1.00 96.06 206 ILE A O 1
ATOM 1645 N N . ALA A 1 207 ? -1.330 -1.630 -5.754 1.00 97.38 207 ALA A N 1
ATOM 1646 C CA . ALA A 1 207 ? -0.369 -2.161 -4.796 1.00 97.38 207 ALA A CA 1
ATOM 1647 C C . ALA A 1 207 ? 0.658 -3.057 -5.497 1.00 97.38 207 ALA A C 1
ATOM 1649 O O . ALA A 1 207 ? 0.296 -3.980 -6.229 1.00 97.38 207 ALA A O 1
ATOM 1650 N N . ILE A 1 208 ? 1.941 -2.782 -5.277 1.00 98.12 208 ILE A N 1
ATOM 1651 C CA . ILE A 1 208 ? 3.068 -3.485 -5.886 1.00 98.12 208 ILE A CA 1
ATOM 1652 C C . ILE A 1 208 ? 3.919 -4.103 -4.786 1.00 98.12 208 ILE A C 1
ATOM 1654 O O . ILE A 1 208 ? 4.435 -3.407 -3.914 1.00 98.12 208 ILE A O 1
ATOM 1658 N N . GLU A 1 209 ? 4.104 -5.415 -4.863 1.00 96.88 209 GLU A N 1
ATOM 1659 C CA . GLU A 1 209 ? 4.992 -6.160 -3.977 1.00 96.88 209 GLU A CA 1
ATOM 1660 C C . GLU A 1 209 ? 6.208 -6.639 -4.768 1.00 96.88 209 GLU A C 1
ATOM 1662 O O . GLU A 1 209 ? 6.087 -7.489 -5.657 1.00 96.88 209 GLU A O 1
ATOM 1667 N N . MET A 1 210 ? 7.379 -6.084 -4.464 1.00 95.81 210 MET A N 1
ATOM 1668 C CA . MET A 1 210 ? 8.635 -6.447 -5.107 1.00 95.81 210 MET A CA 1
ATOM 1669 C C . MET A 1 210 ? 9.343 -7.562 -4.335 1.00 95.81 210 MET A C 1
ATOM 1671 O O . MET A 1 210 ? 9.403 -7.531 -3.107 1.00 95.81 210 MET A O 1
ATOM 1675 N N . PRO A 1 211 ? 9.993 -8.512 -5.026 1.00 90.81 211 PRO A N 1
ATOM 1676 C CA . PRO A 1 211 ? 10.886 -9.445 -4.361 1.00 90.81 211 PRO A CA 1
ATOM 1677 C C . PRO A 1 211 ? 12.081 -8.666 -3.790 1.00 90.81 211 PRO A C 1
ATOM 1679 O O . PRO A 1 211 ? 12.842 -8.048 -4.538 1.00 90.81 211 PRO A O 1
ATOM 1682 N N . ASN A 1 212 ? 12.244 -8.693 -2.466 1.00 81.06 212 ASN A N 1
ATOM 1683 C CA . ASN A 1 212 ? 13.341 -8.026 -1.748 1.00 81.06 212 ASN A CA 1
ATOM 1684 C C . ASN A 1 212 ? 14.225 -9.012 -0.951 1.00 81.06 212 ASN A C 1
ATOM 1686 O O . ASN A 1 212 ? 15.041 -8.599 -0.135 1.00 81.06 212 ASN A O 1
ATOM 1690 N N . GLY A 1 213 ? 14.062 -10.324 -1.166 1.00 80.00 213 GLY A N 1
ATOM 1691 C CA . GLY A 1 213 ? 14.799 -11.383 -0.458 1.00 80.00 213 GLY A CA 1
ATOM 1692 C C . GLY A 1 213 ? 14.346 -11.621 0.989 1.00 80.00 213 GLY A C 1
ATOM 1693 O O . GLY A 1 213 ? 14.641 -12.676 1.554 1.00 80.00 213 GLY A O 1
ATOM 1694 N N . THR A 1 214 ? 13.576 -10.697 1.562 1.00 85.25 214 THR A N 1
ATOM 1695 C CA . THR A 1 214 ? 12.960 -10.828 2.881 1.00 85.25 214 THR A CA 1
ATOM 1696 C C . THR A 1 214 ? 11.703 -11.683 2.768 1.00 85.25 214 THR A C 1
ATOM 1698 O O . THR A 1 214 ? 10.869 -11.491 1.883 1.00 85.25 214 THR A O 1
ATOM 1701 N N . LYS A 1 215 ? 11.560 -12.659 3.665 1.00 89.94 215 LYS A N 1
ATOM 1702 C CA . LYS A 1 215 ? 10.332 -13.452 3.771 1.00 89.94 215 LYS A CA 1
ATOM 1703 C C . LYS A 1 215 ? 9.384 -12.801 4.783 1.00 89.94 215 LYS A C 1
ATOM 1705 O O . LYS A 1 215 ? 9.888 -12.252 5.766 1.00 89.94 215 LYS A O 1
ATOM 1710 N N . PRO A 1 216 ? 8.057 -12.906 4.584 1.00 93.19 216 PRO A N 1
ATOM 1711 C CA . PRO A 1 216 ? 7.081 -12.604 5.625 1.00 93.19 216 PRO A CA 1
ATOM 1712 C C . PRO A 1 216 ? 7.481 -13.249 6.953 1.00 93.19 216 PRO A C 1
ATOM 1714 O O . PRO A 1 216 ? 7.861 -14.424 6.982 1.00 93.19 216 PRO A O 1
ATOM 1717 N N . GLN A 1 217 ? 7.427 -12.470 8.029 1.00 96.31 217 GLN A N 1
ATOM 1718 C CA . GLN A 1 217 ? 7.719 -12.943 9.384 1.00 96.31 217 GLN A CA 1
ATOM 1719 C C . GLN A 1 217 ? 6.472 -13.501 10.068 1.00 96.31 217 GLN A C 1
ATOM 1721 O O . GLN A 1 217 ? 6.590 -14.325 10.970 1.00 96.31 217 GLN A O 1
ATOM 1726 N N . TYR A 1 218 ? 5.299 -13.067 9.610 1.00 97.50 218 TYR A N 1
ATOM 1727 C CA . TYR A 1 218 ? 4.015 -13.393 10.201 1.00 97.50 218 TYR A CA 1
ATOM 1728 C C . TYR A 1 218 ? 3.072 -14.008 9.168 1.00 97.50 218 TYR A C 1
ATOM 1730 O O . TYR A 1 218 ? 3.150 -13.740 7.966 1.00 97.50 218 TYR A O 1
ATOM 1738 N N . VAL A 1 219 ? 2.140 -14.815 9.653 1.00 97.62 219 VAL A N 1
ATOM 1739 C CA . VAL A 1 219 ? 1.016 -15.359 8.892 1.00 97.62 219 VAL A CA 1
ATOM 1740 C C . VAL A 1 219 ? -0.301 -14.788 9.415 1.00 97.62 219 VAL A C 1
ATOM 1742 O O . VAL A 1 219 ? -0.350 -14.111 10.442 1.00 97.62 219 VAL A O 1
ATOM 1745 N N . SER A 1 220 ? -1.409 -15.083 8.733 1.00 97.69 220 SER A N 1
ATOM 1746 C CA . SER A 1 220 ? -2.725 -14.562 9.127 1.00 97.69 220 SER A CA 1
ATOM 1747 C C . SER A 1 220 ? -3.178 -15.003 10.528 1.00 97.69 220 SER A C 1
ATOM 1749 O O . SER A 1 220 ? -3.972 -14.335 11.182 1.00 97.69 220 SER A O 1
ATOM 1751 N N . LYS A 1 221 ? -2.672 -16.133 11.029 1.00 98.12 221 LYS A N 1
ATOM 1752 C CA . LYS A 1 221 ? -2.962 -16.560 12.400 1.00 98.12 221 LYS A CA 1
ATOM 1753 C C . LYS A 1 221 ? -2.340 -15.613 13.436 1.00 98.12 221 LYS A C 1
ATOM 1755 O O . LYS A 1 221 ? -3.009 -15.281 14.407 1.00 98.12 221 LYS A O 1
ATOM 1760 N N . ASP A 1 222 ? -1.114 -15.144 13.204 1.00 98.31 222 ASP A N 1
ATOM 1761 C CA . ASP A 1 222 ? -0.427 -14.234 14.130 1.00 98.31 222 ASP A CA 1
ATOM 1762 C C . ASP A 1 222 ? -1.138 -12.876 14.194 1.00 98.31 222 ASP A C 1
ATOM 1764 O O . ASP A 1 222 ? -1.273 -12.281 15.261 1.00 98.31 222 ASP A O 1
ATOM 1768 N N . GLY A 1 223 ? -1.641 -12.403 13.047 1.00 98.06 223 GLY A N 1
ATOM 1769 C CA . GLY A 1 223 ? -2.451 -11.188 12.986 1.00 98.06 223 GLY A CA 1
ATOM 1770 C C . GLY A 1 223 ? -3.769 -11.329 13.745 1.00 98.06 223 GLY A C 1
ATOM 1771 O O . GLY A 1 223 ? -4.116 -10.431 14.507 1.00 98.06 223 GLY A O 1
ATOM 1772 N N . LEU A 1 224 ? -4.462 -12.468 13.611 1.00 98.38 224 LEU A N 1
ATOM 1773 C CA . LEU A 1 224 ? -5.693 -12.743 14.360 1.00 98.38 224 LEU A CA 1
ATOM 1774 C C . LEU A 1 224 ? -5.461 -12.682 15.876 1.00 98.38 224 LEU A C 1
ATOM 1776 O O . LEU A 1 224 ? -6.218 -12.015 16.580 1.00 98.38 224 LEU A O 1
ATOM 1780 N N . GLU A 1 225 ? -4.415 -13.351 16.366 1.00 98.31 225 GLU A N 1
ATOM 1781 C CA . GLU A 1 225 ? -4.056 -13.353 17.790 1.00 98.31 225 GLU A CA 1
ATOM 1782 C C . GLU A 1 225 ? -3.728 -11.930 18.269 1.00 98.31 225 GLU A C 1
ATOM 1784 O O . GLU A 1 225 ? -4.354 -11.432 19.205 1.00 98.31 225 GLU A O 1
ATOM 1789 N N . LYS A 1 226 ? -2.840 -11.217 17.561 1.00 98.44 226 LYS A N 1
ATOM 1790 C CA . LYS A 1 226 ? -2.417 -9.866 17.953 1.00 98.44 226 LYS A CA 1
ATOM 1791 C C . LYS A 1 226 ? -3.562 -8.852 17.947 1.00 98.44 226 LYS A C 1
ATOM 1793 O O . LYS A 1 226 ? -3.665 -8.041 18.864 1.00 98.44 226 LYS A O 1
ATOM 1798 N N . ILE A 1 227 ? -4.401 -8.857 16.911 1.00 98.38 227 ILE A N 1
ATOM 1799 C CA . ILE A 1 227 ? -5.519 -7.910 16.797 1.00 98.38 227 ILE A CA 1
ATOM 1800 C C . ILE A 1 227 ? -6.558 -8.181 17.889 1.00 98.38 227 ILE A C 1
ATOM 1802 O O . ILE A 1 227 ? -7.072 -7.231 18.474 1.00 98.38 227 ILE A O 1
ATOM 1806 N N . THR A 1 228 ? -6.827 -9.452 18.204 1.00 98.38 228 THR A N 1
ATOM 1807 C CA . THR A 1 228 ? -7.731 -9.831 19.301 1.00 98.38 228 THR A CA 1
ATOM 1808 C C . THR A 1 228 ? -7.225 -9.291 20.638 1.00 98.38 228 THR A C 1
ATOM 1810 O O . THR A 1 228 ? -7.978 -8.639 21.361 1.00 98.38 228 THR A O 1
ATOM 1813 N N . ASP A 1 229 ? -5.939 -9.487 20.940 1.00 98.19 229 ASP A N 1
ATOM 1814 C CA . ASP A 1 229 ? -5.328 -8.981 22.172 1.00 98.19 229 ASP A CA 1
ATOM 1815 C C . ASP A 1 229 ? -5.422 -7.450 22.269 1.00 98.19 229 ASP A C 1
ATOM 1817 O O . ASP A 1 229 ? -5.799 -6.909 23.312 1.00 98.19 229 ASP A O 1
ATOM 1821 N N . VAL A 1 230 ? -5.135 -6.746 21.167 1.00 97.44 230 VAL A N 1
ATOM 1822 C CA . VAL A 1 230 ? -5.236 -5.281 21.094 1.00 97.44 230 VAL A CA 1
ATOM 1823 C C . VAL A 1 230 ? -6.680 -4.807 21.273 1.00 97.44 230 VAL A C 1
ATOM 1825 O O . VAL A 1 230 ? -6.907 -3.866 22.029 1.00 97.44 230 VAL A O 1
ATOM 1828 N N . SER A 1 231 ? -7.660 -5.461 20.644 1.00 96.81 231 SER A N 1
ATOM 1829 C CA . SER A 1 231 ? -9.077 -5.096 20.769 1.00 96.81 231 SER A CA 1
ATOM 1830 C C . SER A 1 231 ? -9.588 -5.269 22.201 1.00 96.81 231 SER A C 1
ATOM 1832 O O . SER A 1 231 ? -10.201 -4.355 22.758 1.00 96.81 231 SER A O 1
ATOM 1834 N N . VAL A 1 232 ? -9.276 -6.406 22.835 1.00 96.81 232 VAL A N 1
ATOM 1835 C CA . VAL A 1 232 ? -9.655 -6.687 24.228 1.00 96.81 232 VAL A CA 1
ATOM 1836 C C . VAL A 1 232 ? -9.017 -5.686 25.187 1.00 96.81 232 VAL A C 1
ATOM 1838 O O . VAL A 1 232 ? -9.674 -5.235 26.128 1.00 96.81 232 VAL A O 1
ATOM 1841 N N . GLN A 1 233 ? -7.748 -5.329 24.976 1.00 96.50 233 GLN A N 1
ATOM 1842 C CA . GLN A 1 233 ? -7.088 -4.326 25.808 1.00 96.50 233 GLN A CA 1
ATOM 1843 C C . GLN A 1 233 ? -7.702 -2.936 25.606 1.00 96.50 233 GLN A C 1
ATOM 1845 O O . GLN A 1 233 ? -8.034 -2.273 26.584 1.00 96.50 233 GLN A O 1
ATOM 1850 N N . TYR A 1 234 ? -7.948 -2.535 24.358 1.00 94.00 234 TYR A N 1
ATOM 1851 C CA . TYR A 1 234 ? -8.542 -1.240 24.031 1.00 94.00 234 TYR A CA 1
ATOM 1852 C C . TYR A 1 234 ? -9.931 -1.054 24.665 1.00 94.00 234 TYR A C 1
ATOM 1854 O O . TYR A 1 234 ? -10.224 0.004 25.220 1.00 94.00 234 TYR A O 1
ATOM 1862 N N . GLN A 1 235 ? -10.782 -2.088 24.660 1.00 93.50 235 GLN A N 1
ATOM 1863 C CA . GLN A 1 235 ? -12.075 -2.035 25.350 1.00 93.50 235 GLN A CA 1
ATOM 1864 C C . GLN A 1 235 ? -11.920 -1.822 26.864 1.00 93.50 235 GLN A C 1
ATOM 1866 O O . GLN A 1 235 ? -12.650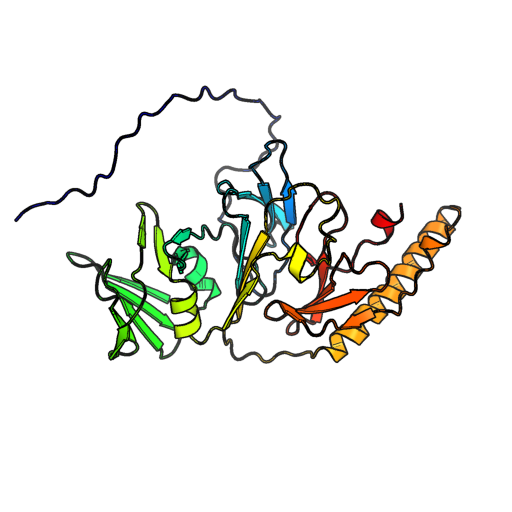 -1.017 27.444 1.00 93.50 235 GLN A O 1
ATOM 1871 N N . LYS A 1 236 ? -10.983 -2.530 27.510 1.00 93.56 236 LYS A N 1
ATOM 1872 C CA . LYS A 1 236 ? -10.716 -2.363 28.949 1.00 93.56 236 LYS A CA 1
ATOM 1873 C C . LYS A 1 236 ? -10.274 -0.940 29.267 1.00 93.56 236 LYS A C 1
ATOM 1875 O O . LYS A 1 236 ? -10.785 -0.358 30.219 1.00 93.56 236 LYS A O 1
ATOM 1880 N N . ASP A 1 237 ? -9.378 -0.386 28.455 1.00 92.12 237 ASP A N 1
ATOM 1881 C CA . ASP A 1 237 ? -8.860 0.970 28.637 1.00 92.12 237 ASP A CA 1
ATOM 1882 C C . ASP A 1 237 ? -9.971 2.020 28.457 1.00 92.12 237 ASP A C 1
ATOM 1884 O O . ASP A 1 237 ? -10.077 2.955 29.251 1.00 92.12 237 ASP A O 1
ATOM 1888 N N . LEU A 1 238 ? -10.860 1.835 27.472 1.00 88.50 238 LEU A N 1
ATOM 1889 C CA . LEU A 1 238 ? -12.034 2.693 27.280 1.00 88.50 238 LEU A CA 1
ATOM 1890 C C . LEU A 1 238 ? -12.995 2.661 28.473 1.00 88.50 238 LEU A C 1
ATOM 1892 O O . LEU A 1 238 ? -13.460 3.713 28.914 1.00 88.50 238 LEU A O 1
ATOM 1896 N N . ILE A 1 239 ? -13.311 1.466 28.978 1.00 89.38 239 ILE A N 1
ATOM 1897 C CA . ILE A 1 239 ? -14.189 1.291 30.141 1.00 89.38 239 ILE A CA 1
ATOM 1898 C C . ILE A 1 239 ? -13.569 1.975 31.361 1.00 89.38 239 ILE A C 1
ATOM 1900 O O . ILE A 1 239 ? -14.234 2.796 31.991 1.00 89.38 239 ILE A O 1
ATOM 1904 N N . ALA A 1 240 ? -12.288 1.720 31.638 1.00 90.81 240 ALA A N 1
ATOM 1905 C CA . ALA A 1 240 ? -11.577 2.334 32.756 1.00 90.81 240 ALA A CA 1
ATOM 1906 C C . ALA A 1 240 ? -11.595 3.872 32.675 1.00 90.81 240 ALA A C 1
ATOM 1908 O O . ALA A 1 240 ? -11.937 4.536 33.651 1.00 90.81 240 ALA A O 1
ATOM 1909 N N . ALA A 1 241 ? -11.335 4.453 31.498 1.00 88.31 241 ALA A N 1
ATOM 1910 C CA . ALA A 1 241 ? -11.376 5.906 31.305 1.00 88.31 241 ALA A CA 1
ATOM 1911 C C . ALA A 1 241 ? -12.776 6.515 31.549 1.00 88.31 241 ALA A C 1
ATOM 1913 O O . ALA A 1 241 ? -12.907 7.640 32.044 1.00 88.31 241 ALA A O 1
ATOM 1914 N N . LYS A 1 242 ? -13.851 5.787 31.219 1.00 84.62 242 LYS A N 1
ATOM 1915 C CA . LYS A 1 242 ? -15.236 6.214 31.492 1.00 84.62 242 LYS A CA 1
ATOM 1916 C C . LYS A 1 242 ? -15.585 6.126 32.979 1.00 84.62 242 LYS A C 1
ATOM 1918 O O . LYS A 1 242 ? -16.207 7.047 33.509 1.00 84.62 242 LYS A O 1
ATOM 1923 N N . GLU A 1 243 ? -15.135 5.071 33.658 1.00 88.12 243 GLU A N 1
ATOM 1924 C CA . GLU A 1 243 ? -15.284 4.924 35.112 1.00 88.12 243 GLU A CA 1
ATOM 1925 C C . GLU A 1 243 ? -14.550 6.045 35.861 1.00 88.12 243 GLU A C 1
ATOM 1927 O O . GLU A 1 243 ? -15.130 6.680 36.740 1.00 88.12 243 GLU A O 1
ATOM 1932 N N . GLU A 1 244 ? -13.315 6.365 35.461 1.00 90.44 244 GLU A N 1
ATOM 1933 C CA . GLU A 1 244 ? -12.518 7.456 36.045 1.00 90.44 244 GLU A CA 1
ATOM 1934 C C . GLU A 1 244 ? -13.177 8.835 35.892 1.00 90.44 244 GLU A C 1
ATOM 1936 O O . GLU A 1 244 ? -12.986 9.722 36.727 1.00 90.44 244 GLU A O 1
ATOM 1941 N N . THR A 1 245 ? -13.985 9.019 34.846 1.00 86.19 245 THR A N 1
ATOM 1942 C CA . THR A 1 245 ? -14.705 10.270 34.573 1.00 86.19 245 THR A CA 1
ATOM 1943 C C . THR A 1 245 ? -16.133 10.291 35.133 1.00 86.19 245 THR A C 1
ATOM 1945 O O . THR A 1 245 ? -16.857 11.260 34.893 1.00 86.19 245 THR A O 1
ATOM 1948 N N . ASN A 1 246 ? -16.539 9.275 35.914 1.00 84.38 246 ASN A N 1
ATOM 1949 C CA . ASN A 1 246 ? -17.900 9.095 36.445 1.00 84.38 246 ASN A CA 1
ATOM 1950 C C . ASN A 1 246 ? -18.993 9.201 35.361 1.00 84.38 246 ASN A C 1
ATOM 1952 O O . ASN A 1 246 ? -20.101 9.678 35.623 1.00 84.38 246 ASN A O 1
ATOM 1956 N N . GLN A 1 247 ? -18.681 8.784 34.133 1.00 80.25 247 GLN A N 1
ATOM 1957 C CA . GLN A 1 247 ? -19.651 8.733 33.046 1.00 80.25 247 GLN A CA 1
ATOM 1958 C C . GLN A 1 247 ? -20.394 7.395 33.072 1.00 80.25 247 GLN A C 1
ATOM 1960 O O . GLN A 1 247 ? -19.802 6.348 33.330 1.00 80.25 247 GLN A O 1
ATOM 1965 N N . GLU A 1 248 ? -21.698 7.418 32.791 1.00 81.44 248 GLU A N 1
ATOM 1966 C CA . GLU A 1 248 ? -22.463 6.186 32.605 1.00 81.44 248 GLU A CA 1
ATOM 1967 C C . GLU A 1 248 ? -21.947 5.450 31.361 1.00 81.44 248 GLU A C 1
ATOM 1969 O O . GLU A 1 248 ? -21.802 6.043 30.288 1.00 81.44 248 GLU A O 1
ATOM 1974 N N . ILE A 1 249 ? -21.639 4.160 31.508 1.00 80.44 249 ILE A N 1
ATOM 1975 C CA . ILE A 1 249 ? -21.159 3.339 30.397 1.00 80.44 249 ILE A CA 1
ATOM 1976 C C . ILE A 1 249 ? -22.367 2.758 29.678 1.00 80.44 249 ILE A C 1
ATOM 1978 O O . ILE A 1 249 ? -23.035 1.846 30.164 1.00 80.44 249 ILE A O 1
ATOM 1982 N N . GLU A 1 250 ? -22.633 3.277 28.487 1.00 82.06 250 GLU A N 1
ATOM 1983 C CA . GLU A 1 250 ? -23.679 2.742 27.626 1.00 82.06 250 GLU A CA 1
ATOM 1984 C C . GLU A 1 250 ? -23.362 1.305 27.174 1.00 82.06 250 GLU A C 1
ATOM 1986 O O . GLU A 1 250 ? -22.209 0.942 26.934 1.00 82.06 250 GLU A O 1
ATOM 1991 N N . GLN A 1 251 ? -24.403 0.491 26.962 1.00 82.75 251 GLN A N 1
ATOM 1992 C CA . GLN A 1 251 ? -24.262 -0.919 26.568 1.00 82.75 251 GLN A CA 1
ATOM 1993 C C . GLN A 1 251 ? -23.409 -1.118 25.301 1.00 82.75 251 GLN A C 1
ATOM 1995 O O . GLN A 1 251 ? -22.725 -2.131 25.171 1.00 82.75 251 GLN A O 1
ATOM 2000 N N . LYS A 1 252 ? -23.408 -0.137 24.392 1.00 79.81 252 LYS A N 1
ATOM 2001 C CA . LYS A 1 252 ? -22.622 -0.147 23.149 1.00 79.81 252 LYS A CA 1
ATOM 2002 C C . LYS A 1 252 ? -21.103 -0.246 23.370 1.00 79.81 252 LYS A C 1
ATOM 2004 O O . LYS A 1 252 ? -20.402 -0.733 22.491 1.00 79.81 252 LYS A O 1
ATOM 2009 N N . PHE A 1 253 ? -20.591 0.145 24.543 1.00 80.25 253 PHE A N 1
ATOM 2010 C CA . PHE A 1 253 ? -19.170 -0.001 24.894 1.00 80.25 253 PHE A CA 1
ATOM 2011 C C . PHE A 1 253 ? -18.780 -1.444 25.264 1.00 80.25 253 PHE A C 1
ATOM 2013 O O . PHE A 1 253 ? -17.600 -1.787 25.218 1.00 80.25 253 PHE A O 1
ATOM 2020 N N . TYR A 1 254 ? -19.753 -2.316 25.548 1.00 83.94 254 TYR A N 1
ATOM 2021 C CA . TYR A 1 254 ? -19.549 -3.740 25.841 1.00 83.94 254 TYR A CA 1
ATOM 2022 C C . TYR A 1 254 ? -19.712 -4.627 24.593 1.00 83.94 254 TYR A C 1
ATOM 2024 O O . TYR A 1 254 ? -20.320 -5.697 24.652 1.00 83.94 254 TYR A O 1
ATOM 2032 N N . TYR A 1 255 ? -19.196 -4.180 23.444 1.00 89.75 255 TYR A N 1
ATOM 2033 C CA . TYR A 1 255 ? -19.107 -5.011 22.240 1.00 89.75 255 TYR A CA 1
ATOM 2034 C C . TYR A 1 255 ? -18.229 -6.255 22.481 1.00 89.75 255 TYR A C 1
ATOM 2036 O O . TYR A 1 255 ? -17.425 -6.296 23.412 1.00 89.75 255 TYR A O 1
ATOM 2044 N N . ASP A 1 256 ? -18.364 -7.291 21.652 1.00 94.25 256 ASP A N 1
ATOM 2045 C CA . ASP A 1 256 ? -17.507 -8.476 21.760 1.00 94.25 256 ASP A CA 1
ATOM 2046 C C . ASP A 1 256 ? -16.124 -8.189 21.155 1.00 94.25 256 ASP A C 1
ATOM 2048 O O . ASP A 1 256 ? -15.886 -8.433 19.974 1.00 94.25 256 ASP A O 1
ATOM 2052 N N . ALA A 1 257 ? -15.206 -7.667 21.973 1.00 94.75 257 ALA A N 1
ATOM 2053 C CA . ALA A 1 257 ? -13.838 -7.336 21.567 1.00 94.75 257 ALA A CA 1
ATOM 2054 C C . ALA A 1 257 ? -12.999 -8.558 21.145 1.00 94.75 257 ALA A C 1
ATOM 2056 O O . ALA A 1 257 ? -11.914 -8.409 20.590 1.00 94.75 257 ALA A O 1
ATOM 2057 N N . SER A 1 258 ? -13.488 -9.779 21.392 1.00 97.06 258 SER A N 1
ATOM 2058 C CA . SER A 1 258 ? -12.828 -11.008 20.947 1.00 97.06 258 SER A CA 1
ATOM 2059 C C . SER A 1 258 ? -13.318 -11.509 19.587 1.00 97.06 258 SER A C 1
ATOM 2061 O O . SER A 1 258 ? -12.708 -12.406 19.006 1.00 97.06 258 SER A O 1
ATOM 2063 N N . ALA A 1 259 ? -14.392 -10.925 19.048 1.00 97.25 259 ALA A N 1
ATOM 2064 C CA . ALA A 1 259 ? -15.009 -11.333 17.789 1.00 97.25 259 ALA A CA 1
ATOM 2065 C C . ALA A 1 259 ? -14.276 -10.775 16.553 1.00 97.25 259 ALA A C 1
ATOM 2067 O O . ALA A 1 259 ? -14.899 -10.225 15.641 1.00 97.25 259 ALA A O 1
ATOM 2068 N N . VAL A 1 260 ? -12.951 -10.923 16.523 1.00 97.94 260 VAL A N 1
ATOM 2069 C CA . VAL A 1 260 ? -12.104 -10.601 15.369 1.00 97.94 260 VAL A CA 1
ATOM 2070 C C . VAL A 1 260 ? -12.083 -11.793 14.415 1.00 97.94 260 VAL A C 1
ATOM 2072 O O . VAL A 1 260 ? -11.948 -12.943 14.836 1.00 97.94 260 VAL A O 1
ATOM 2075 N N . THR A 1 261 ? -12.191 -11.539 13.111 1.00 97.50 261 THR A N 1
ATOM 2076 C CA . THR A 1 261 ? -12.126 -12.587 12.086 1.00 97.50 261 THR A CA 1
ATOM 2077 C C . THR A 1 261 ? -11.231 -12.189 10.921 1.00 97.50 261 THR A C 1
ATOM 2079 O O . THR A 1 261 ? -11.170 -11.027 10.528 1.00 97.50 261 THR A O 1
ATOM 2082 N N . TYR A 1 262 ? -10.507 -13.162 10.363 1.00 97.56 262 TYR A N 1
ATOM 2083 C CA . TYR A 1 262 ? -9.768 -12.968 9.118 1.00 97.56 262 TYR A CA 1
ATOM 2084 C C . TYR A 1 262 ? -10.723 -13.066 7.928 1.00 97.56 262 TYR A C 1
ATOM 2086 O O . TYR A 1 262 ? -11.427 -14.064 7.773 1.00 97.56 262 TYR A O 1
ATOM 2094 N N . THR A 1 263 ? -10.686 -12.071 7.047 1.00 95.75 263 THR A N 1
ATOM 2095 C CA . THR A 1 263 ? -11.618 -11.949 5.911 1.00 95.75 263 THR A CA 1
ATOM 2096 C C . THR A 1 263 ? -11.303 -12.891 4.748 1.00 95.75 263 THR A C 1
ATOM 2098 O O . THR A 1 263 ? -12.080 -13.013 3.802 1.00 95.75 263 THR A O 1
ATOM 2101 N N . GLY A 1 264 ? -10.125 -13.525 4.756 1.00 95.81 264 GLY A N 1
ATOM 2102 C CA . GLY A 1 264 ? -9.601 -14.247 3.595 1.00 95.81 264 GLY A CA 1
ATOM 2103 C C . GLY A 1 264 ? -8.918 -13.350 2.556 1.00 95.81 264 GLY A C 1
ATOM 2104 O O . GLY A 1 264 ? -8.312 -13.879 1.623 1.00 95.81 264 GLY A O 1
ATOM 2105 N N . LYS A 1 265 ? -8.982 -12.019 2.705 1.00 94.88 265 LYS A N 1
ATOM 2106 C CA . LYS A 1 265 ? -8.435 -11.047 1.750 1.00 94.88 265 LYS A CA 1
ATOM 2107 C C . LYS A 1 265 ? -7.049 -10.536 2.165 1.00 94.88 265 LYS A C 1
ATOM 2109 O O . LYS A 1 265 ? -6.695 -10.502 3.346 1.00 94.88 265 LYS A O 1
ATOM 2114 N N . LYS A 1 266 ? -6.288 -10.073 1.166 1.00 94.81 266 LYS A N 1
ATOM 2115 C CA . LYS A 1 266 ? -5.041 -9.319 1.344 1.00 94.81 266 LYS A CA 1
ATOM 2116 C C . LYS A 1 266 ? -5.007 -8.075 0.458 1.00 94.81 266 LYS A C 1
ATOM 2118 O O . LYS A 1 266 ? -5.368 -8.152 -0.719 1.00 94.81 266 LYS A O 1
ATOM 2123 N N . LEU A 1 267 ? -4.470 -6.987 1.003 1.00 95.06 267 LEU A N 1
ATOM 2124 C CA . LEU A 1 267 ? -3.974 -5.842 0.243 1.00 95.06 267 LEU A CA 1
ATOM 2125 C C . LEU A 1 267 ? -2.446 -5.930 0.208 1.00 95.06 267 LEU A C 1
ATOM 2127 O O . LEU A 1 267 ? -1.798 -5.666 1.214 1.00 95.06 267 LEU A O 1
ATOM 2131 N N . ALA A 1 268 ? -1.862 -6.354 -0.913 1.00 94.25 268 ALA A N 1
ATOM 2132 C CA . ALA A 1 268 ? -0.436 -6.670 -1.028 1.00 94.25 268 ALA A CA 1
ATOM 2133 C C . ALA A 1 268 ? 0.072 -7.537 0.145 1.00 94.25 268 ALA A C 1
ATOM 2135 O O . ALA A 1 268 ? -0.250 -8.726 0.226 1.00 94.25 268 ALA A O 1
ATOM 2136 N N . ARG A 1 269 ? 0.847 -6.943 1.057 1.00 95.69 269 ARG A N 1
ATOM 2137 C CA . ARG A 1 269 ? 1.442 -7.594 2.235 1.00 95.69 269 ARG A CA 1
ATOM 2138 C C . ARG A 1 269 ? 0.592 -7.523 3.510 1.00 95.69 269 ARG A C 1
ATOM 2140 O O . ARG A 1 269 ? 0.991 -8.052 4.545 1.00 95.69 269 ARG A O 1
ATOM 2147 N N . PHE A 1 270 ? -0.578 -6.894 3.452 1.00 97.50 270 PHE A N 1
ATOM 2148 C CA . PHE A 1 270 ? -1.474 -6.740 4.593 1.00 97.50 270 PHE A CA 1
ATOM 2149 C C . PHE A 1 270 ? -2.567 -7.806 4.575 1.00 97.50 270 PHE A C 1
ATOM 2151 O O . PHE A 1 270 ? -3.338 -7.894 3.619 1.00 97.50 270 PHE A O 1
ATOM 2158 N N . TYR A 1 271 ? -2.649 -8.608 5.636 1.00 98.19 271 TYR A N 1
ATOM 2159 C CA . TYR A 1 271 ? -3.822 -9.442 5.901 1.00 98.19 271 TYR A CA 1
ATOM 2160 C C . TYR A 1 271 ? -4.959 -8.561 6.421 1.00 98.19 271 TYR A C 1
ATOM 2162 O O . TYR A 1 271 ? -4.712 -7.717 7.280 1.00 98.19 271 TYR A O 1
ATOM 2170 N N . VAL A 1 272 ? -6.178 -8.762 5.914 1.00 97.19 272 VAL A N 1
ATOM 2171 C CA . VAL A 1 272 ? -7.345 -7.940 6.272 1.00 97.19 272 VAL A CA 1
ATOM 2172 C C . VAL A 1 272 ? -8.264 -8.695 7.232 1.00 97.19 272 VAL A C 1
ATOM 2174 O O . VAL A 1 272 ? -8.628 -9.845 6.964 1.00 97.19 272 VAL A O 1
ATOM 2177 N N . TYR A 1 273 ? -8.656 -8.042 8.321 1.00 97.44 273 TYR A N 1
ATOM 2178 C CA . TYR A 1 273 ? -9.519 -8.554 9.386 1.00 97.44 273 TYR A CA 1
ATOM 2179 C C . TYR A 1 273 ? -10.685 -7.607 9.625 1.00 97.44 273 TYR A C 1
ATOM 2181 O O . TYR A 1 273 ? -10.622 -6.426 9.296 1.00 97.44 273 TYR A O 1
ATOM 2189 N N . GLU A 1 274 ? -11.714 -8.137 10.265 1.00 95.62 274 GLU A N 1
ATOM 2190 C CA . GLU A 1 274 ? -12.891 -7.395 10.698 1.00 95.62 274 GLU A CA 1
ATOM 2191 C C . GLU A 1 274 ? -13.158 -7.694 12.170 1.00 95.62 274 GLU A C 1
ATOM 2193 O O . GLU A 1 274 ? -12.946 -8.820 12.636 1.00 95.62 274 GLU A O 1
ATOM 2198 N N . LEU A 1 275 ? -13.641 -6.686 12.892 1.00 94.81 275 LEU A N 1
ATOM 2199 C CA . LEU A 1 275 ? -14.203 -6.838 14.227 1.00 94.81 275 LEU A CA 1
ATOM 2200 C C . LEU A 1 275 ? -15.726 -6.785 14.117 1.00 94.81 275 LEU A C 1
ATOM 2202 O O . LEU A 1 275 ? -16.276 -5.845 13.545 1.00 94.81 275 LEU A O 1
ATOM 2206 N N . LYS A 1 276 ? -16.410 -7.772 14.698 1.00 92.25 276 LYS A N 1
ATOM 2207 C CA . LYS A 1 276 ? -17.873 -7.833 14.669 1.00 92.25 276 LYS A CA 1
ATOM 2208 C C . LYS A 1 276 ? -18.512 -6.579 15.283 1.00 92.25 276 LYS A C 1
ATOM 2210 O O . LYS A 1 276 ? -18.205 -6.222 16.420 1.00 92.25 276 LYS A O 1
ATOM 2215 N N . GLY A 1 277 ? -19.451 -5.967 14.567 1.00 88.50 277 GLY A N 1
ATOM 2216 C CA . GLY A 1 277 ? -20.087 -4.693 14.920 1.00 88.50 277 GLY A CA 1
ATOM 2217 C C . GLY A 1 277 ? -19.333 -3.445 14.444 1.00 88.50 277 GLY A C 1
ATOM 2218 O O . GLY A 1 277 ? -19.839 -2.341 14.630 1.00 88.50 277 GLY A O 1
ATOM 2219 N N . PHE A 1 278 ? -18.151 -3.611 13.844 1.00 89.44 278 PHE A N 1
ATOM 2220 C CA . PHE A 1 278 ? -17.322 -2.552 13.259 1.00 89.44 278 PHE A CA 1
ATOM 2221 C C . PHE A 1 278 ? -16.772 -2.977 11.889 1.00 89.44 278 PHE A C 1
ATOM 2223 O O . PHE A 1 278 ? -15.669 -2.593 11.507 1.00 89.44 278 PHE A O 1
ATOM 2230 N N . GLU A 1 279 ? -17.532 -3.785 11.149 1.00 88.00 279 GLU A N 1
ATOM 2231 C CA . GLU A 1 279 ? -17.123 -4.378 9.872 1.00 88.00 279 GLU A CA 1
ATOM 2232 C C . GLU A 1 279 ? -16.790 -3.323 8.806 1.00 88.00 279 GLU A C 1
ATOM 2234 O O . GLU A 1 279 ? -15.976 -3.589 7.927 1.00 88.00 279 GLU A O 1
ATOM 2239 N N . ASN A 1 280 ? -17.339 -2.109 8.924 1.00 85.00 280 ASN A N 1
ATOM 2240 C CA . ASN A 1 280 ? -17.035 -1.011 8.006 1.00 85.00 280 ASN A CA 1
ATOM 2241 C C . ASN A 1 280 ? -15.612 -0.445 8.158 1.00 85.00 280 ASN A C 1
ATOM 2243 O O . ASN A 1 280 ? -15.172 0.351 7.339 1.00 85.00 280 ASN A O 1
ATOM 2247 N N . PHE A 1 281 ? -14.882 -0.843 9.201 1.00 89.06 281 PHE A N 1
ATOM 2248 C CA . PHE A 1 281 ? -13.540 -0.350 9.501 1.00 89.06 281 PHE A CA 1
ATOM 2249 C C . PHE A 1 281 ? -12.552 -1.521 9.475 1.00 89.06 281 PHE A C 1
ATOM 2251 O O . PHE A 1 281 ? -12.217 -2.075 10.525 1.00 89.06 281 PHE A O 1
ATOM 2258 N N . PRO A 1 282 ? -12.090 -1.953 8.291 1.00 92.44 282 PRO A N 1
ATOM 2259 C CA . PRO A 1 282 ? -11.169 -3.068 8.166 1.00 92.44 282 PRO A CA 1
ATOM 2260 C C . PRO A 1 282 ? -9.864 -2.800 8.916 1.00 92.44 282 PRO A C 1
ATOM 2262 O O . PRO A 1 282 ? -9.361 -1.676 9.004 1.00 92.44 282 PRO A O 1
ATOM 2265 N N . ILE A 1 283 ? -9.299 -3.882 9.443 1.00 96.25 283 ILE A N 1
ATOM 2266 C CA . ILE A 1 283 ? -8.041 -3.888 10.181 1.00 96.25 283 ILE A CA 1
ATOM 2267 C C . ILE A 1 283 ? -7.005 -4.607 9.327 1.00 96.25 283 ILE A C 1
ATOM 2269 O O . ILE A 1 283 ? -7.191 -5.750 8.913 1.00 96.25 283 ILE A O 1
ATOM 2273 N N . TYR A 1 284 ? -5.884 -3.952 9.086 1.00 97.06 284 TYR A N 1
ATOM 2274 C CA . TYR A 1 284 ? -4.788 -4.422 8.259 1.00 97.06 284 TYR A CA 1
ATOM 2275 C C . TYR A 1 284 ? -3.615 -4.830 9.142 1.00 97.06 284 TYR A C 1
ATOM 2277 O O . TYR A 1 284 ? -3.177 -4.080 10.009 1.00 97.06 284 TYR A O 1
ATOM 2285 N N . PHE A 1 285 ? -3.058 -6.010 8.900 1.00 98.19 285 PHE A N 1
ATOM 2286 C CA . PHE A 1 285 ? -1.881 -6.503 9.610 1.00 98.19 285 PHE A CA 1
ATOM 2287 C C . PHE A 1 285 ? -0.743 -6.759 8.632 1.00 98.19 285 PHE A C 1
ATOM 2289 O O . PHE A 1 285 ? -0.873 -7.591 7.729 1.00 98.19 285 PHE A O 1
ATOM 2296 N N . ASN A 1 286 ? 0.372 -6.056 8.814 1.00 97.81 286 ASN A N 1
ATOM 2297 C CA . ASN A 1 286 ? 1.540 -6.171 7.949 1.00 97.81 286 ASN A CA 1
ATOM 2298 C C . ASN A 1 286 ? 2.283 -7.493 8.209 1.00 97.81 286 ASN A C 1
ATOM 2300 O O . ASN A 1 286 ? 2.824 -7.702 9.293 1.00 97.81 286 ASN A O 1
ATOM 2304 N N . GLU A 1 287 ? 2.379 -8.371 7.207 1.00 97.25 287 GLU A N 1
ATOM 2305 C CA . GLU A 1 287 ? 3.028 -9.683 7.361 1.00 97.25 287 GLU A CA 1
ATOM 2306 C C . GLU A 1 287 ? 4.559 -9.636 7.534 1.00 97.25 287 GLU A C 1
ATOM 2308 O O . GLU A 1 287 ? 5.183 -10.651 7.854 1.00 97.25 287 GLU A O 1
ATOM 2313 N N . TYR A 1 288 ? 5.178 -8.469 7.340 1.00 96.50 288 TYR A N 1
ATOM 2314 C CA . TYR A 1 288 ? 6.617 -8.252 7.500 1.00 96.50 288 TYR A CA 1
ATOM 2315 C C . TYR A 1 288 ? 6.964 -7.585 8.831 1.00 96.50 288 TYR A C 1
ATOM 2317 O O . TYR A 1 288 ? 7.945 -7.977 9.456 1.00 96.50 288 TYR A O 1
ATOM 2325 N N . THR A 1 289 ? 6.179 -6.595 9.270 1.00 96.50 289 THR A N 1
ATOM 2326 C CA . THR A 1 289 ? 6.469 -5.819 10.493 1.00 96.50 289 THR A CA 1
ATOM 2327 C C . THR A 1 289 ? 5.607 -6.225 11.686 1.00 96.50 289 THR A C 1
ATOM 2329 O O . THR A 1 289 ? 5.957 -5.948 12.833 1.00 96.50 289 THR A O 1
ATOM 2332 N N . GLY A 1 290 ? 4.479 -6.892 11.438 1.00 97.00 290 GLY A N 1
ATOM 2333 C CA . GLY A 1 290 ? 3.461 -7.184 12.439 1.00 97.00 290 GLY A CA 1
ATOM 2334 C C . GLY A 1 290 ? 2.705 -5.939 12.906 1.00 97.00 290 GLY A C 1
ATOM 2335 O O . GLY A 1 290 ? 1.995 -5.994 13.910 1.00 97.00 290 GLY A O 1
ATOM 2336 N N . GLU A 1 291 ? 2.883 -4.791 12.255 1.00 97.12 291 GLU A N 1
ATOM 2337 C CA . GLU A 1 291 ? 2.162 -3.566 12.590 1.00 97.12 291 GLU A CA 1
ATOM 2338 C C . GLU A 1 291 ? 0.695 -3.667 12.176 1.00 97.12 291 GLU A C 1
ATOM 2340 O O . GLU A 1 291 ? 0.351 -4.311 11.181 1.00 97.12 291 GLU A O 1
ATOM 2345 N N . ILE A 1 292 ? -0.157 -3.035 12.981 1.00 97.19 292 ILE A N 1
ATOM 2346 C CA . ILE A 1 292 ? -1.595 -2.957 12.753 1.00 97.19 292 ILE A 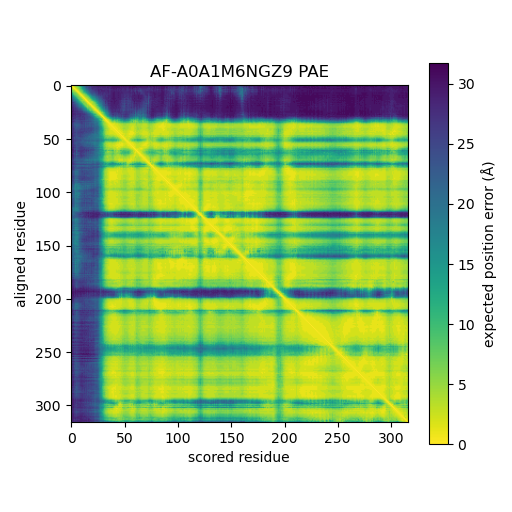CA 1
ATOM 2347 C C . ILE A 1 292 ? -1.889 -1.575 12.184 1.00 97.19 292 ILE A C 1
ATOM 2349 O O . ILE A 1 292 ? -1.380 -0.577 12.697 1.00 97.19 292 ILE A O 1
ATOM 2353 N N . TYR A 1 293 ? -2.704 -1.550 11.143 1.00 95.19 293 TYR A N 1
ATOM 2354 C CA . TYR A 1 293 ? -3.316 -0.359 10.585 1.00 95.19 293 TYR A CA 1
ATOM 2355 C C . TYR A 1 293 ? -4.826 -0.567 10.558 1.00 95.19 293 TYR A C 1
ATOM 2357 O O . TYR A 1 293 ? -5.301 -1.702 10.522 1.00 95.19 293 TYR A O 1
ATOM 2365 N N . SER A 1 294 ? -5.593 0.505 10.540 1.00 92.00 294 SER A N 1
ATOM 2366 C CA . SER A 1 294 ? -7.037 0.446 10.354 1.00 92.00 294 SER A CA 1
ATOM 2367 C C . SER A 1 294 ? -7.515 1.662 9.589 1.00 92.00 294 SER A C 1
ATOM 2369 O O . SER A 1 294 ? -6.791 2.655 9.499 1.00 92.00 294 SER A O 1
ATOM 2371 N N . GLU A 1 295 ? -8.753 1.614 9.112 1.00 86.31 295 GLU A N 1
ATOM 2372 C CA . GLU A 1 295 ? -9.421 2.840 8.688 1.00 86.31 295 GLU A CA 1
ATOM 2373 C C . GLU A 1 295 ? -9.454 3.868 9.821 1.00 86.31 295 GLU A C 1
ATOM 2375 O O . GLU A 1 295 ? -9.623 3.541 11.007 1.00 86.31 295 GLU A O 1
ATOM 2380 N N . SER A 1 296 ? -9.258 5.130 9.450 1.00 71.25 296 SER A N 1
ATOM 2381 C CA . SER A 1 296 ? -9.343 6.246 10.381 1.00 71.25 296 SER A CA 1
ATOM 2382 C C . SER A 1 296 ? -10.809 6.607 10.626 1.00 71.25 296 SER A C 1
ATOM 2384 O O . SER A 1 296 ? -11.421 7.292 9.817 1.00 71.25 296 SER A O 1
ATOM 2386 N N . ALA A 1 297 ? -11.369 6.230 11.777 1.00 65.75 297 ALA A N 1
ATOM 2387 C CA . ALA A 1 297 ? -12.677 6.740 12.193 1.00 65.75 297 ALA A CA 1
ATOM 2388 C C . ALA A 1 297 ? -12.589 8.254 12.485 1.00 65.75 297 ALA A C 1
ATOM 2390 O O . ALA A 1 297 ? -11.849 8.660 13.386 1.00 65.75 297 ALA A O 1
ATOM 2391 N N . GLY A 1 298 ? -13.313 9.097 11.736 1.00 69.19 298 GLY A N 1
ATOM 2392 C CA . GLY A 1 298 ? -13.304 10.550 11.946 1.00 69.19 298 GLY A CA 1
ATOM 2393 C C . GLY A 1 298 ? -13.492 11.396 10.684 1.00 69.19 298 GLY A C 1
ATOM 2394 O O . GLY A 1 298 ? -14.378 11.136 9.882 1.00 69.19 298 GLY A O 1
ATOM 2395 N N . LEU A 1 299 ? -12.689 12.466 10.568 1.00 66.19 299 LEU A N 1
ATOM 2396 C CA . LEU A 1 299 ? -12.785 13.486 9.508 1.00 66.19 299 LEU A CA 1
ATOM 2397 C C . LEU A 1 299 ? -12.276 13.021 8.136 1.00 66.19 299 LEU A C 1
ATOM 2399 O O . LEU A 1 299 ? -12.725 13.544 7.119 1.00 66.19 299 LEU A O 1
ATOM 2403 N N . ALA A 1 300 ? -11.317 12.094 8.099 1.00 76.88 300 ALA A N 1
ATOM 2404 C CA . ALA A 1 300 ? -10.902 11.473 6.846 1.00 76.88 300 ALA A CA 1
ATOM 2405 C C . ALA A 1 300 ? -12.011 10.522 6.392 1.00 76.88 300 ALA A C 1
ATOM 2407 O O . ALA A 1 300 ? -12.523 9.765 7.213 1.00 76.88 300 ALA A O 1
ATOM 2408 N N . PHE A 1 301 ? -12.380 10.561 5.112 1.00 77.56 301 PHE A N 1
ATOM 2409 C CA . PHE A 1 301 ? -13.415 9.656 4.599 1.00 77.56 301 PHE A CA 1
ATOM 2410 C C . PHE A 1 301 ? -12.841 8.307 4.151 1.00 77.56 301 PHE A C 1
ATOM 2412 O O . PHE A 1 301 ? -13.592 7.353 4.029 1.00 77.56 301 PHE A O 1
ATOM 2419 N N . ALA A 1 302 ? -11.532 8.241 3.892 1.00 80.88 302 ALA A N 1
ATOM 2420 C CA . ALA A 1 302 ? -10.818 7.026 3.515 1.00 80.88 302 ALA A CA 1
ATOM 2421 C C . ALA A 1 302 ? -9.351 7.128 3.947 1.00 80.88 302 ALA A C 1
ATOM 2423 O O . ALA A 1 302 ? -8.744 8.206 3.852 1.00 80.88 302 ALA A O 1
ATOM 2424 N N . GLY A 1 303 ? -8.746 6.021 4.371 1.00 84.50 303 GLY A N 1
ATOM 2425 C CA . GLY A 1 303 ? -7.300 5.926 4.522 1.00 84.50 303 GLY A CA 1
ATOM 2426 C C . GLY A 1 303 ? -6.825 4.977 5.615 1.00 84.50 303 GLY A C 1
ATOM 2427 O O . GLY A 1 303 ? -7.468 4.775 6.641 1.00 84.50 303 GLY A O 1
ATOM 2428 N N . LEU A 1 304 ? -5.613 4.454 5.431 1.00 89.12 304 LEU A N 1
ATOM 2429 C CA . LEU A 1 304 ? -4.979 3.572 6.400 1.00 89.12 304 LEU A CA 1
ATOM 2430 C C . LEU A 1 304 ? -4.228 4.401 7.439 1.00 89.12 304 LEU A C 1
ATOM 2432 O O . LEU A 1 304 ? -3.355 5.200 7.109 1.00 89.12 304 LEU A O 1
ATOM 2436 N N . HIS A 1 305 ? -4.511 4.144 8.707 1.00 89.12 305 HIS A N 1
ATOM 2437 C CA . HIS A 1 305 ? -3.838 4.767 9.834 1.00 89.12 305 HIS A CA 1
ATOM 2438 C C . HIS A 1 305 ? -3.176 3.719 10.716 1.00 89.12 305 HIS A C 1
ATOM 2440 O O . HIS A 1 305 ? -3.789 2.705 11.050 1.00 89.12 305 HIS A O 1
ATOM 2446 N N . LYS A 1 306 ? -1.937 3.967 11.139 1.00 91.12 306 LYS A N 1
ATOM 2447 C CA . LYS A 1 306 ? -1.230 3.084 12.061 1.00 91.12 306 LYS A CA 1
ATOM 2448 C C . LYS A 1 306 ? -1.932 3.032 13.414 1.00 91.12 306 LYS A C 1
ATOM 2450 O O . LYS A 1 306 ? -2.076 4.033 14.111 1.00 91.12 306 LYS A O 1
ATOM 2455 N N . GLY A 1 307 ? -2.290 1.828 13.832 1.00 91.62 307 GLY A N 1
ATOM 2456 C CA . GLY A 1 307 ? -2.983 1.571 15.083 1.00 91.62 307 GLY A CA 1
ATOM 2457 C C . GLY A 1 307 ? -4.259 0.772 14.884 1.00 91.62 307 GLY A C 1
ATOM 2458 O O . GLY A 1 307 ? -4.537 0.242 13.812 1.00 91.62 307 GLY A O 1
ATOM 2459 N N . PHE A 1 308 ? -4.998 0.646 15.979 1.00 92.94 308 PHE A N 1
ATOM 2460 C CA . PHE A 1 308 ? -6.291 -0.019 16.016 1.00 92.94 308 PHE A CA 1
ATOM 2461 C C . PHE A 1 308 ? -7.423 0.993 15.802 1.00 92.94 308 PHE A C 1
ATOM 2463 O O . PHE A 1 308 ? -7.240 2.187 16.054 1.00 92.94 308 PHE A O 1
ATOM 2470 N N . ILE A 1 309 ? -8.595 0.507 15.382 1.00 89.00 309 ILE A N 1
ATOM 2471 C CA . ILE A 1 309 ? -9.761 1.348 15.090 1.00 89.00 309 ILE A CA 1
ATOM 2472 C C . ILE A 1 309 ? -10.135 2.172 16.330 1.00 89.00 309 ILE A C 1
ATOM 2474 O O . ILE A 1 309 ? -10.237 1.644 17.441 1.00 89.00 309 ILE A O 1
ATOM 2478 N N . ASN A 1 310 ? -10.399 3.466 16.142 1.00 86.06 310 ASN A N 1
ATOM 2479 C CA . ASN A 1 310 ? -10.794 4.368 17.222 1.00 86.06 310 ASN A CA 1
ATOM 2480 C C . ASN A 1 310 ? -12.289 4.230 17.578 1.00 86.06 310 ASN A C 1
ATOM 2482 O O . ASN A 1 310 ? -13.107 5.104 17.290 1.00 86.06 310 ASN A O 1
ATOM 2486 N N . ILE A 1 311 ? -12.653 3.117 18.220 1.00 85.56 311 ILE A N 1
ATOM 2487 C CA . ILE A 1 311 ? -14.042 2.813 18.607 1.00 85.56 311 ILE A CA 1
ATOM 2488 C C . ILE A 1 311 ? -14.596 3.824 19.619 1.00 85.56 311 ILE A C 1
ATOM 2490 O O . ILE A 1 311 ? -15.784 4.133 19.580 1.00 85.56 311 ILE A O 1
ATOM 2494 N N . GLY A 1 312 ? -13.752 4.398 20.481 1.00 78.12 312 GLY A N 1
ATOM 2495 C CA . GLY A 1 312 ? -14.186 5.414 21.443 1.00 78.12 312 GLY A CA 1
ATOM 2496 C C . GLY A 1 312 ? -14.853 6.625 20.784 1.00 78.12 312 GLY A C 1
ATOM 2497 O O . GLY A 1 312 ? -15.861 7.101 21.297 1.00 78.12 312 GLY A O 1
ATOM 2498 N N . PHE A 1 313 ? -14.331 7.074 19.637 1.00 76.69 313 PHE A N 1
ATOM 2499 C CA . PHE A 1 313 ? -14.910 8.164 18.844 1.00 76.69 313 PHE A CA 1
ATOM 2500 C C . PHE A 1 313 ? -16.211 7.755 18.137 1.00 76.69 313 PHE A C 1
ATOM 2502 O O . PHE A 1 313 ? -17.146 8.539 18.049 1.00 76.69 313 PHE A O 1
ATOM 2509 N N . MET A 1 314 ? -16.308 6.515 17.653 1.00 75.06 314 MET A N 1
ATOM 2510 C CA . MET A 1 314 ? -17.522 6.032 16.975 1.00 75.06 314 MET A CA 1
ATOM 2511 C C . MET A 1 314 ? -18.696 5.817 17.932 1.00 75.06 314 MET A C 1
ATOM 2513 O O . MET A 1 314 ? -19.855 5.862 17.529 1.00 75.06 314 MET A O 1
ATOM 2517 N N . LEU A 1 315 ? -18.392 5.541 19.200 1.00 73.75 315 LEU A N 1
ATOM 2518 C CA . LEU A 1 315 ? -19.380 5.336 20.250 1.00 73.75 315 LEU A CA 1
ATOM 2519 C C . LEU A 1 315 ? -19.662 6.612 21.060 1.00 73.75 315 LEU A C 1
ATOM 2521 O O . LEU A 1 315 ? -20.516 6.568 21.942 1.00 73.75 315 LEU A O 1
ATOM 2525 N N . SER A 1 316 ? -18.968 7.729 20.837 1.00 67.38 316 SER A N 1
ATOM 2526 C CA . SER A 1 316 ? -19.278 8.999 21.516 1.00 67.38 316 SER A CA 1
ATOM 2527 C C . SER A 1 316 ? -20.446 9.712 20.856 1.00 67.38 316 SER A C 1
ATOM 2529 O O . SER A 1 316 ? -21.376 10.090 21.600 1.00 67.38 316 SER A O 1
#

Foldseek 3Di:
DDDDDPDDDDDDDDDDDDPDDDDDDPDPDDDDDPQDWDAQQFFWFWFDDPDNQKIWIWGQRPVVSDIDIDMDRPLVLFAEWEAANNTTQPPQVWDQDPNFIKGFCVSCCVSLVWDWDWDDDPFTKIWIDDDQWIWIDRGAQDQWIQINHHIDGHGGWDDDPVGIIDRVCVVLVSQVKDKDKAFAPLVVQLVDDPPDDDPDRGYIYIYIYGPPVDDQPADPVLLLVVQLVQLVVVLVVLVVVCVVVVHDDDPLSVAPSNQKDFPPDDDHQWGWIAHPPRRSKIWTAGRRPRWIWIFAPDRGPGGTDTDDYPVVVVVD

Sequence (316 aa):
MKKFDCSIGKKLAVPLLCFAFLLPAGECALGAEPLKWTENKADVRIYQTELSDFYEISFLNLDSNCEESTYERDVKNGIRLLMINGGFVPEPETVLQDGVVYAPLEKIAEPLGITYDLTDESGNYLTLKKGDTTLVFPRYNESTVLLNGHEMAASYYLCDYDYLYVPLRFVAETFGGKVQYVDDYEKTYCHEDNSESPNWVKVSVIAIEMPNGTKPQYVSKDGLEKITDVSVQYQKDLIAAKEETNQEIEQKFYYDASAVTYTGKKLARFYVYELKGFENFPIYFNEYTGEIYSESAGLAFAGLHKGFINIGFMLS

pLDDT: mean 81.01, std 19.79, range [24.61, 98.44]

Secondary structure (DSSP, 8-state):
-----------PPP---------------TTPPPPPP-TT----EEEE-SSTT-EEEEEEETTTTEEEEEEE--GGG-EEEEEETTEE-SS---EEETTEEEEEHHHHHHHHT-EEEEE-SSS-EEEEEETTEEEEE-STT-SEEEETTEEEE-PPPEE-SS-EEEEHHHHHHHTT-EEEEES-HHHHHS---TTT---PPPEEEEEEE---SPPPS--HHHHHHHHHHHHHHHHHHHHHHHHHTT----GGG---TT-EEEEEEEETTEEEEEETT-TTS-EEEETTT--EEEE--SS-SB-EEESS--HHHHT-

Organism: NCBI:txid1121323

Mean predicted aligned error: 10.03 Å

Radius of gyration: 23.04 Å; Cα contacts (8 Å, |Δi|>4): 574; chains: 1; bounding box: 50×53×79 Å

Nearest PDB structures (foldseek):
  8dy9-assembly1_D  TM=6.214E-01  e=8.674E-01  Streptomyces venezuelae
  6fbv-assembly1_D  TM=4.107E-01  e=1.908E+00  Mycobacterium tuberculosis H37Rv
  6f6w-assembly1_D  TM=4.344E-01  e=4.699E+00  Mycolicibacterium smegmatis MC2 155
  7dmp-assembly1_c  TM=1.886E-01  e=1.216E+00  Mus musculus
  6z11-assembly1_D  TM=3.301E-01  e=6.589E+00  Mycolicibacterium smegmatis MC2 155

Solvent-accessible surface area (backbone atoms only — not comparable to full-atom values): 18631 Å² total; per-residue (Å²): 142,79,88,78,82,93,76,85,78,95,71,83,86,75,87,77,80,79,78,81,78,83,68,84,87,72,92,74,66,92,80,73,74,78,77,74,66,45,76,64,42,50,50,34,37,31,31,80,48,98,48,96,64,36,32,38,42,34,31,72,37,79,92,78,70,39,79,46,73,46,73,51,73,68,47,93,81,23,48,75,47,38,29,38,51,51,6,45,42,63,84,50,74,67,43,81,52,98,92,41,50,25,27,37,43,84,78,45,25,69,76,72,60,39,50,75,49,78,48,83,93,86,59,50,29,44,38,40,36,45,90,93,48,38,40,31,36,65,42,74,73,38,48,53,28,28,53,73,80,41,83,42,83,47,77,41,50,51,76,54,102,89,44,53,26,34,41,42,62,61,56,40,43,74,72,61,22,48,76,46,80,38,72,42,41,54,67,72,54,21,63,62,66,90,82,74,72,71,96,66,74,45,41,22,37,40,28,34,40,59,81,76,89,74,72,68,75,49,55,70,66,55,44,54,54,53,51,26,53,49,37,45,49,52,47,51,54,52,51,50,56,35,58,78,66,74,48,86,80,58,74,81,73,71,58,62,42,71,48,55,44,76,70,86,48,66,63,76,59,21,39,34,28,32,38,64,96,42,48,57,46,30,33,33,27,31,25,68,79,70,48,47,25,9,37,51,72,71,85,36,81,48,36,36,32,80,38,76,64,51,56,72,72,78,72,103

InterPro domains:
  IPR012854 Copper amine oxidase-like, N-terminal [PF07833] (89-187)
  IPR036582 Copper amine oxidase-like, N-terminal domain superfamily [G3DSA:3.30.457.10] (103-180)
  IPR036582 Copper amine oxidase-like, N-terminal domain superfamily [SSF55383] (101-183)